Protein AF-A0A947HAW3-F1 (afdb_monomer_lite)

Foldseek 3Di:
DDDPDPDPPDPPDDPPDVVVVLLVVLCPQPLVVVVQPVLQADFCVSRQVVLQVVLCVLQVPPPAHEDEDCALFADAPSYGYHHRGDDLDPDNSLSSLLSVLLSLLRSQCVVVVQAAPADDDDDQVVQLVSLVVCSVVSVVVSCVVRPPSCVPVVVSLVSQVVSDPDPRSNSNSRGGGDHHDPDPPDDPDDPPPPPPDDPDDPNDPPSPPPPPPPDDDDDDDDD

Structure (mmCIF, N/CA/C/O backbone):
data_AF-A0A947HAW3-F1
#
_entry.id   AF-A0A947HAW3-F1
#
loop_
_atom_site.group_PDB
_atom_site.id
_atom_site.type_symbol
_atom_site.label_atom_id
_atom_site.label_alt_id
_atom_site.label_comp_id
_atom_site.label_asym_id
_atom_site.label_entity_id
_atom_site.label_seq_id
_atom_site.pdbx_PDB_ins_code
_atom_site.Cartn_x
_atom_site.Cartn_y
_atom_site.Cartn_z
_atom_site.occupancy
_atom_site.B_iso_or_equiv
_atom_site.auth_seq_id
_atom_site.auth_comp_id
_atom_site.auth_asym_id
_atom_site.auth_atom_id
_atom_site.pdbx_PDB_model_num
ATOM 1 N N . MET A 1 1 ? 30.106 -3.920 -16.579 1.00 32.28 1 MET A N 1
ATOM 2 C CA . MET A 1 1 ? 29.365 -2.734 -16.105 1.00 32.28 1 MET A CA 1
ATOM 3 C C . MET A 1 1 ? 28.212 -2.512 -17.064 1.00 32.28 1 MET A C 1
ATOM 5 O O . MET A 1 1 ? 28.381 -1.839 -18.068 1.00 32.28 1 MET A O 1
ATOM 9 N N . THR A 1 2 ? 27.091 -3.186 -16.834 1.00 31.69 2 THR A N 1
ATOM 10 C CA . THR A 1 2 ? 25.861 -2.966 -17.596 1.00 31.69 2 THR A CA 1
ATOM 11 C C . THR A 1 2 ? 25.092 -1.867 -16.881 1.00 31.69 2 THR A C 1
ATOM 13 O O . THR A 1 2 ? 24.591 -2.085 -15.779 1.00 31.69 2 THR A O 1
ATOM 16 N N . GLU A 1 3 ? 25.066 -0.669 -17.463 1.00 34.62 3 GLU A N 1
ATOM 17 C CA . GLU A 1 3 ? 24.097 0.359 -17.088 1.00 34.62 3 GLU A CA 1
ATOM 18 C C . GLU A 1 3 ? 22.705 -0.280 -17.093 1.00 34.62 3 GLU A C 1
ATOM 20 O O . GLU A 1 3 ? 22.326 -0.937 -18.064 1.00 34.62 3 GLU A O 1
ATOM 25 N N . GLY A 1 4 ? 21.985 -0.166 -15.975 1.00 38.97 4 GLY A N 1
ATOM 26 C CA . GLY A 1 4 ? 20.652 -0.734 -15.818 1.00 38.97 4 GLY A CA 1
ATOM 27 C C . GLY A 1 4 ? 19.736 -0.210 -16.916 1.00 38.97 4 GLY A C 1
ATOM 28 O O . GLY A 1 4 ? 19.323 0.948 -16.886 1.00 38.97 4 GLY A O 1
ATOM 29 N N . TYR A 1 5 ? 19.457 -1.065 -17.897 1.00 38.91 5 TYR A N 1
ATOM 30 C CA . TYR A 1 5 ? 18.560 -0.780 -19.001 1.00 38.91 5 TYR A CA 1
ATOM 31 C C . TYR A 1 5 ? 17.177 -0.454 -18.434 1.00 38.91 5 TYR A C 1
ATOM 33 O O . TYR A 1 5 ? 16.493 -1.317 -17.886 1.00 38.91 5 TYR A O 1
ATOM 41 N N . PHE A 1 6 ? 16.788 0.814 -18.536 1.00 43.16 6 PHE A N 1
ATOM 42 C CA . PHE A 1 6 ? 15.420 1.262 -18.338 1.00 43.16 6 PHE A CA 1
ATOM 43 C C . PHE A 1 6 ? 14.725 1.083 -19.693 1.00 43.16 6 PHE A C 1
ATOM 45 O O . PHE A 1 6 ? 14.995 1.887 -20.589 1.00 43.16 6 PHE A O 1
ATOM 52 N N . PRO A 1 7 ? 13.922 0.024 -19.926 1.00 37.84 7 PRO A N 1
ATOM 53 C CA . PRO A 1 7 ? 13.235 -0.112 -21.201 1.00 37.84 7 PRO A CA 1
ATOM 54 C C . PRO A 1 7 ? 12.358 1.129 -21.422 1.00 37.84 7 PRO A C 1
ATOM 56 O O . PRO A 1 7 ? 11.515 1.428 -20.570 1.00 37.84 7 PRO A O 1
ATOM 59 N N . PRO A 1 8 ? 12.529 1.865 -22.533 1.00 38.53 8 PRO A N 1
ATOM 60 C CA . PRO A 1 8 ? 11.584 2.902 -22.904 1.00 38.53 8 PRO A CA 1
ATOM 61 C C . PRO A 1 8 ? 10.289 2.195 -23.307 1.00 38.53 8 PRO A C 1
ATOM 63 O O . PRO A 1 8 ? 10.205 1.598 -24.376 1.00 38.53 8 PRO A O 1
ATOM 66 N N . PHE A 1 9 ? 9.295 2.194 -22.419 1.00 48.97 9 PHE A N 1
ATOM 67 C CA . PHE A 1 9 ? 8.020 1.518 -22.681 1.00 48.97 9 PHE A CA 1
ATOM 68 C C . PHE A 1 9 ? 7.026 2.381 -23.474 1.00 48.97 9 PHE A C 1
ATOM 70 O O . PHE A 1 9 ? 5.934 1.929 -23.800 1.00 48.97 9 PHE A O 1
ATOM 77 N N . TRP A 1 10 ? 7.395 3.609 -23.831 1.00 41.06 10 TRP A N 1
ATOM 78 C CA . TRP A 1 10 ? 6.506 4.538 -24.516 1.00 41.06 10 TRP A CA 1
ATOM 79 C C . TRP A 1 10 ? 7.167 5.007 -25.808 1.00 41.06 10 TRP A C 1
ATOM 81 O O . TRP A 1 10 ? 8.339 5.385 -25.814 1.00 41.06 10 TRP A O 1
ATOM 91 N N . GLY A 1 11 ? 6.414 4.937 -26.909 1.00 33.69 11 GLY A N 1
ATOM 92 C CA . GLY A 1 11 ? 6.795 5.530 -28.188 1.00 33.69 11 GLY A CA 1
ATOM 93 C C . GLY A 1 11 ? 7.066 7.042 -28.070 1.00 33.69 11 GLY A C 1
ATOM 94 O O . GLY A 1 11 ? 6.957 7.606 -26.983 1.00 33.69 11 GLY A O 1
ATOM 95 N N . PRO A 1 12 ? 7.410 7.720 -29.177 1.00 30.95 12 PRO A N 1
ATOM 96 C CA . PRO A 1 12 ? 7.937 9.097 -29.207 1.00 30.95 12 PRO A CA 1
ATOM 97 C C . PRO A 1 12 ? 7.007 10.220 -28.684 1.00 30.95 12 PRO A C 1
ATOM 99 O O . PRO A 1 12 ? 7.309 11.394 -28.874 1.00 30.95 12 PRO A O 1
ATOM 102 N N . GLU A 1 13 ? 5.922 9.889 -27.983 1.00 37.09 13 GLU A N 1
ATOM 103 C CA . GLU A 1 13 ? 4.919 10.806 -27.427 1.00 37.09 13 GLU A CA 1
ATOM 104 C C . GLU A 1 13 ? 4.668 10.559 -25.922 1.00 37.09 13 GLU A C 1
ATOM 106 O O . GLU A 1 13 ? 3.541 10.643 -25.440 1.00 37.09 13 GLU A O 1
ATOM 111 N N . ALA A 1 14 ? 5.702 10.207 -25.151 1.00 38.03 14 ALA A N 1
ATOM 112 C CA . ALA A 1 14 ? 5.571 10.033 -23.704 1.00 38.03 14 ALA A CA 1
ATOM 113 C C . ALA A 1 14 ? 5.393 11.395 -23.001 1.00 38.03 14 ALA A C 1
ATOM 115 O O . ALA A 1 14 ? 6.366 12.110 -22.748 1.00 38.03 14 ALA A O 1
ATOM 116 N N . ASP A 1 15 ? 4.150 11.759 -22.683 1.00 43.94 15 ASP A N 1
ATOM 117 C CA . ASP A 1 15 ? 3.855 12.814 -21.713 1.00 43.94 15 ASP A CA 1
ATOM 118 C C . ASP A 1 15 ? 4.362 12.363 -20.334 1.00 43.94 15 ASP A C 1
ATOM 120 O O . ASP A 1 15 ? 3.848 11.412 -19.741 1.00 43.94 15 ASP A O 1
ATOM 124 N N . PHE A 1 16 ? 5.426 13.009 -19.850 1.00 45.22 16 PHE A N 1
ATOM 125 C CA . PHE A 1 16 ? 6.054 12.717 -18.563 1.00 45.22 16 PHE A CA 1
ATOM 126 C C . PHE A 1 16 ? 5.136 13.150 -17.417 1.00 45.22 16 PHE A C 1
ATOM 128 O O . PHE A 1 16 ? 5.331 14.203 -16.793 1.00 45.22 16 PHE A O 1
ATOM 135 N N . SER A 1 17 ? 4.157 12.305 -17.108 1.00 60.50 17 SER A N 1
ATOM 136 C CA . SER A 1 17 ? 3.317 12.448 -15.929 1.00 60.50 17 SER A CA 1
ATOM 137 C C . SER A 1 17 ? 4.181 12.559 -14.666 1.00 60.50 17 SER A C 1
ATOM 139 O O . SER A 1 17 ? 5.269 11.984 -14.555 1.00 60.50 17 SER A O 1
ATOM 141 N N . ASN A 1 18 ? 3.700 13.291 -13.659 1.00 69.56 18 ASN A N 1
ATOM 142 C CA . ASN A 1 18 ? 4.407 13.453 -12.383 1.00 69.56 18 ASN A CA 1
ATOM 143 C C . ASN A 1 18 ? 4.736 12.106 -11.700 1.00 69.56 18 ASN A C 1
ATOM 145 O O . ASN A 1 18 ? 5.705 12.022 -10.943 1.00 69.56 18 ASN A O 1
ATOM 149 N N . TRP A 1 19 ? 3.988 11.042 -12.007 1.00 78.12 19 TRP A N 1
ATOM 150 C CA . TRP A 1 19 ? 4.185 9.696 -11.461 1.00 78.12 19 TRP A CA 1
ATOM 151 C C . TRP A 1 19 ? 5.477 9.023 -11.921 1.00 78.12 19 TRP A C 1
ATOM 153 O O . TRP A 1 19 ? 6.119 8.336 -11.122 1.00 78.12 19 TRP A O 1
ATOM 163 N N . ASP A 1 20 ? 5.928 9.286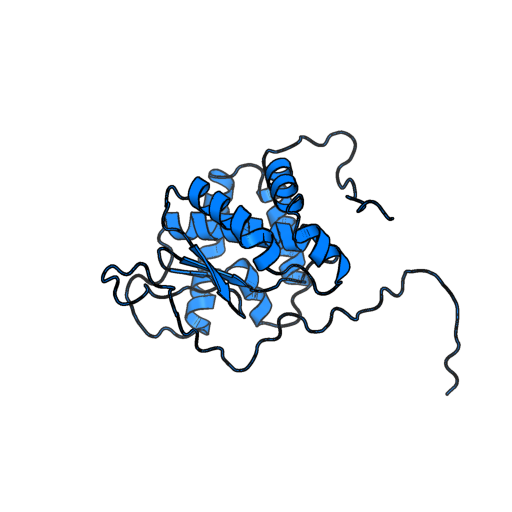 -13.148 1.00 71.62 20 ASP A N 1
ATOM 164 C CA . ASP A 1 20 ? 7.201 8.755 -13.641 1.00 71.62 20 ASP A CA 1
ATOM 165 C C . ASP A 1 20 ? 8.371 9.384 -12.891 1.00 71.62 20 ASP A C 1
ATOM 167 O O . ASP A 1 20 ? 9.314 8.698 -12.504 1.00 71.62 20 ASP A O 1
ATOM 171 N N . LYS A 1 21 ? 8.281 10.684 -12.583 1.00 78.75 21 LYS A N 1
ATOM 172 C CA . LYS A 1 21 ? 9.294 11.388 -11.781 1.00 78.75 21 LYS A CA 1
ATOM 173 C C . LYS A 1 21 ? 9.368 10.836 -10.360 1.00 78.75 21 LYS A C 1
ATOM 175 O O . LYS A 1 21 ? 10.469 10.666 -9.841 1.00 78.75 21 LYS A O 1
ATOM 180 N N . ILE A 1 22 ? 8.224 10.533 -9.744 1.00 77.94 22 ILE A N 1
ATOM 181 C CA . ILE A 1 22 ? 8.161 9.926 -8.405 1.00 77.94 22 ILE A CA 1
ATOM 182 C C . ILE A 1 22 ? 8.745 8.511 -8.433 1.00 77.94 22 ILE A C 1
ATOM 184 O O . ILE A 1 22 ? 9.580 8.174 -7.594 1.00 77.94 22 ILE A O 1
ATOM 188 N N . THR A 1 23 ? 8.376 7.707 -9.429 1.00 74.62 23 THR A N 1
ATOM 189 C CA . THR A 1 23 ? 8.901 6.346 -9.603 1.00 74.62 23 THR A CA 1
ATOM 190 C C . THR A 1 23 ? 10.414 6.371 -9.823 1.00 74.62 23 THR A C 1
ATOM 192 O O . THR A 1 23 ? 11.150 5.657 -9.147 1.00 74.62 23 THR A O 1
ATOM 195 N N . LEU A 1 24 ? 10.911 7.268 -10.679 1.00 77.00 24 LEU A N 1
ATOM 196 C CA . LEU A 1 24 ? 12.343 7.495 -10.888 1.00 77.00 24 LEU A CA 1
ATOM 197 C C . LEU A 1 24 ? 13.045 7.987 -9.616 1.00 77.00 24 LEU A C 1
ATOM 199 O O . LEU A 1 24 ? 14.179 7.593 -9.345 1.00 77.00 24 LEU A O 1
ATOM 203 N N . TRP A 1 25 ? 12.401 8.843 -8.821 1.00 80.06 25 TRP A N 1
ATOM 204 C CA . TRP A 1 25 ? 12.945 9.282 -7.539 1.00 80.06 25 TRP A CA 1
ATOM 205 C C . TRP A 1 25 ? 13.049 8.123 -6.547 1.00 80.06 25 TRP A C 1
ATOM 207 O O . TRP A 1 25 ? 14.072 8.009 -5.880 1.00 80.06 25 TRP A O 1
ATOM 217 N N . LEU A 1 26 ? 12.066 7.226 -6.471 1.00 75.94 26 LEU A N 1
ATOM 218 C CA . LEU A 1 26 ? 12.180 6.025 -5.641 1.00 75.94 26 LEU A CA 1
ATOM 219 C C . LEU A 1 26 ? 13.275 5.080 -6.168 1.00 75.94 26 LEU A C 1
ATOM 221 O O . LEU A 1 26 ? 14.103 4.613 -5.386 1.00 75.94 26 LEU A O 1
ATOM 225 N N . TRP A 1 27 ? 13.340 4.882 -7.488 1.00 76.50 27 TRP A N 1
ATOM 226 C CA . TRP A 1 27 ? 14.333 4.043 -8.167 1.00 76.50 27 TRP A CA 1
ATOM 227 C C . TRP A 1 27 ? 15.774 4.487 -7.910 1.00 76.50 27 TRP A C 1
ATOM 229 O O . TRP A 1 27 ? 16.651 3.666 -7.670 1.00 76.50 27 TRP A O 1
ATOM 239 N N . LYS A 1 28 ? 16.029 5.801 -7.885 1.00 80.06 28 LYS A N 1
ATOM 240 C CA . LYS A 1 28 ? 17.351 6.385 -7.596 1.00 80.06 28 LYS A CA 1
ATOM 241 C C . LYS A 1 28 ? 17.788 6.218 -6.130 1.00 80.06 28 LYS A C 1
ATOM 243 O O . LYS A 1 28 ? 18.637 6.978 -5.653 1.00 80.06 28 LYS A O 1
ATOM 248 N N . SER A 1 29 ? 17.149 5.344 -5.352 1.00 74.88 29 SER A N 1
ATOM 249 C CA . SER A 1 29 ? 17.616 4.992 -4.012 1.00 74.88 29 SER A CA 1
ATOM 250 C C . SER A 1 29 ? 18.926 4.209 -4.138 1.00 74.88 29 SER A C 1
ATOM 252 O O . SER A 1 29 ? 18.950 3.216 -4.862 1.00 74.88 29 SER A O 1
ATOM 254 N N . PRO A 1 30 ? 20.006 4.591 -3.431 1.00 70.50 30 PRO A N 1
ATOM 255 C CA . PRO A 1 30 ? 21.269 3.847 -3.469 1.00 70.50 30 PRO A CA 1
ATOM 256 C C . PRO A 1 30 ? 21.124 2.371 -3.076 1.00 70.50 30 PRO A C 1
ATOM 258 O O . PRO A 1 30 ? 21.930 1.537 -3.472 1.00 70.50 30 PRO A O 1
ATOM 261 N N . LEU A 1 31 ? 20.093 2.038 -2.296 1.00 71.62 31 LEU A N 1
ATOM 262 C CA . LEU A 1 31 ? 19.829 0.671 -1.854 1.00 71.62 31 LEU A CA 1
ATOM 263 C C . LEU A 1 31 ? 19.103 -0.160 -2.922 1.00 71.62 31 LEU A C 1
ATOM 265 O O . LEU A 1 31 ? 19.306 -1.366 -2.988 1.00 71.62 31 LEU A O 1
ATOM 269 N N . VAL A 1 32 ? 18.337 0.474 -3.818 1.00 69.62 32 VAL A N 1
ATOM 270 C CA . VAL A 1 32 ? 17.678 -0.220 -4.941 1.00 69.62 32 VAL A CA 1
ATOM 271 C C . VAL A 1 32 ? 18.717 -0.761 -5.921 1.00 69.62 32 VAL A C 1
ATOM 273 O O . VAL A 1 32 ? 18.565 -1.869 -6.422 1.00 69.62 32 VAL A O 1
ATOM 276 N N . SER A 1 33 ? 19.822 -0.040 -6.140 1.00 63.34 33 SER A N 1
ATOM 277 C CA . SER A 1 33 ? 20.938 -0.559 -6.944 1.00 63.34 33 SER A CA 1
ATOM 278 C C . SER A 1 33 ? 21.601 -1.804 -6.358 1.00 63.34 33 SER A C 1
ATOM 280 O O . SER A 1 33 ? 22.171 -2.581 -7.117 1.00 63.34 33 SER A O 1
ATOM 282 N N . VAL A 1 34 ? 21.523 -2.007 -5.039 1.00 63.41 34 VAL A N 1
ATOM 283 C CA . VAL A 1 34 ? 22.057 -3.209 -4.385 1.00 63.41 34 VAL A CA 1
ATOM 284 C C . VAL A 1 34 ? 21.107 -4.391 -4.587 1.00 63.41 34 VAL A C 1
ATOM 286 O O . VAL A 1 34 ? 21.559 -5.476 -4.929 1.00 63.41 34 VAL A O 1
ATOM 289 N N . GLU A 1 35 ? 19.797 -4.180 -4.456 1.00 64.12 35 GLU A N 1
ATOM 290 C CA . GLU A 1 35 ? 18.789 -5.231 -4.684 1.00 64.12 35 GLU A CA 1
ATOM 291 C C . GLU A 1 35 ? 18.657 -5.637 -6.155 1.00 64.12 35 GLU A C 1
ATOM 293 O O . GLU A 1 35 ? 18.399 -6.798 -6.459 1.00 64.12 35 GLU A O 1
ATOM 298 N N . LEU A 1 36 ? 18.923 -4.718 -7.090 1.00 57.91 36 LEU A N 1
ATOM 299 C CA . LEU A 1 36 ? 19.026 -5.046 -8.517 1.00 57.91 36 LEU A CA 1
ATOM 300 C C . LEU A 1 36 ? 20.048 -6.150 -8.812 1.00 57.91 36 LEU A C 1
ATOM 302 O O . LEU A 1 36 ? 19.931 -6.816 -9.836 1.00 57.91 36 LEU A O 1
ATOM 306 N N . ALA A 1 37 ? 21.044 -6.332 -7.944 1.00 55.78 37 ALA A N 1
ATOM 307 C CA . ALA A 1 37 ? 22.083 -7.333 -8.124 1.00 55.78 37 ALA A CA 1
ATOM 308 C C . ALA A 1 37 ? 21.711 -8.722 -7.576 1.00 55.78 37 ALA A C 1
ATOM 310 O O . ALA A 1 37 ? 22.442 -9.668 -7.853 1.00 55.78 37 ALA A O 1
ATOM 311 N N . SER A 1 38 ? 20.632 -8.863 -6.792 1.00 59.50 38 SER A N 1
ATOM 312 C CA . SER A 1 38 ? 20.366 -10.100 -6.042 1.00 59.50 38 SER A CA 1
ATOM 313 C C . SER A 1 38 ? 19.350 -11.053 -6.673 1.00 59.50 38 SER A C 1
ATOM 315 O O . SER A 1 38 ? 19.175 -12.129 -6.126 1.00 59.50 38 SER A O 1
ATOM 317 N N . GLU A 1 39 ? 18.659 -10.698 -7.764 1.00 62.56 39 GLU A N 1
ATOM 318 C CA . GLU A 1 39 ? 17.575 -11.493 -8.405 1.00 62.56 39 GLU A CA 1
ATOM 319 C C . GLU A 1 39 ? 16.398 -11.911 -7.483 1.00 62.56 39 GLU A C 1
ATOM 321 O O . GLU A 1 39 ? 15.377 -12.384 -7.964 1.00 62.56 39 GLU A O 1
ATOM 326 N N . GLU A 1 40 ? 16.475 -11.662 -6.174 1.00 66.62 40 GLU A N 1
ATOM 327 C CA . GLU A 1 40 ? 15.498 -12.036 -5.141 1.00 66.62 40 GLU A CA 1
ATOM 328 C C . GLU A 1 40 ? 14.204 -11.185 -5.148 1.00 66.62 40 GLU A C 1
ATOM 330 O O . GLU A 1 40 ? 13.274 -11.468 -4.401 1.00 66.62 40 GLU A O 1
ATOM 335 N N . GLY A 1 41 ? 14.104 -10.130 -5.960 1.00 79.06 41 GLY A N 1
ATOM 336 C CA . GLY A 1 41 ? 12.995 -9.162 -5.923 1.00 79.06 41 GLY A CA 1
ATOM 337 C C . GLY A 1 41 ? 13.324 -7.889 -5.136 1.00 79.06 41 GLY A C 1
ATOM 338 O O . GLY A 1 41 ? 14.485 -7.620 -4.846 1.00 79.06 41 GLY A O 1
ATOM 339 N N . LEU A 1 42 ? 12.310 -7.069 -4.829 1.00 86.81 42 LEU A N 1
ATOM 340 C CA . LEU A 1 42 ? 12.479 -5.776 -4.148 1.00 86.81 42 LEU A CA 1
ATOM 341 C C . LEU A 1 42 ? 12.078 -5.879 -2.670 1.00 86.81 42 LEU A C 1
ATOM 343 O O . LEU A 1 42 ? 10.896 -6.096 -2.363 1.00 86.81 42 LEU A O 1
ATOM 347 N N . LYS A 1 43 ? 13.026 -5.671 -1.754 1.00 90.44 43 LYS A N 1
ATOM 348 C CA . LYS A 1 43 ? 12.744 -5.597 -0.316 1.00 90.44 43 LYS A CA 1
ATOM 349 C C . LYS A 1 43 ? 12.323 -4.176 0.032 1.00 90.44 43 LYS A C 1
ATOM 351 O O . LYS A 1 43 ? 12.873 -3.177 -0.436 1.00 90.44 43 LYS A O 1
ATOM 356 N N . LEU A 1 44 ? 11.327 -4.070 0.902 1.00 91.88 44 LEU A N 1
ATOM 357 C CA . LEU A 1 44 ? 10.804 -2.789 1.356 1.00 91.88 44 LEU A CA 1
ATOM 358 C C . LEU A 1 44 ? 11.913 -1.926 1.966 1.00 91.88 44 LEU A C 1
ATOM 360 O O . LEU A 1 44 ? 11.939 -0.718 1.732 1.00 91.88 44 LEU A O 1
ATOM 364 N N . ALA A 1 45 ? 12.858 -2.540 2.683 1.00 90.88 45 ALA A N 1
ATOM 365 C CA . ALA A 1 45 ? 13.973 -1.862 3.339 1.00 90.88 45 ALA A CA 1
ATOM 366 C C . ALA A 1 45 ? 14.794 -0.955 2.394 1.00 90.88 45 ALA A C 1
ATOM 368 O O . ALA A 1 45 ? 15.224 0.119 2.822 1.00 90.88 45 ALA A O 1
ATOM 369 N N . ALA A 1 46 ? 14.959 -1.302 1.108 1.00 90.00 46 ALA A N 1
ATOM 370 C CA . ALA A 1 46 ? 15.697 -0.460 0.158 1.00 90.00 46 ALA A CA 1
ATOM 371 C C . ALA A 1 46 ? 14.996 0.857 -0.206 1.00 90.00 46 ALA A C 1
ATOM 373 O O . ALA A 1 46 ? 15.650 1.822 -0.628 1.00 90.00 46 ALA A O 1
ATOM 374 N N . ILE A 1 47 ? 13.672 0.922 -0.052 1.00 91.44 47 ILE A N 1
ATOM 375 C CA . ILE A 1 47 ? 12.865 2.097 -0.408 1.00 91.44 47 ILE A CA 1
ATOM 376 C C . ILE A 1 47 ? 12.109 2.704 0.777 1.00 91.44 47 ILE A C 1
ATOM 378 O O . ILE A 1 47 ? 11.601 3.819 0.653 1.00 91.44 47 ILE A O 1
ATOM 382 N N . GLN A 1 48 ? 12.068 2.033 1.931 1.00 91.50 48 GLN A N 1
ATOM 383 C CA . GLN A 1 48 ? 11.208 2.358 3.073 1.00 91.50 48 GLN A CA 1
ATOM 384 C C . GLN A 1 48 ? 11.347 3.808 3.534 1.00 91.50 48 GLN A C 1
ATOM 386 O O . GLN A 1 48 ? 10.340 4.476 3.761 1.00 91.50 48 GLN A O 1
ATOM 391 N N . THR A 1 49 ? 12.572 4.334 3.623 1.00 92.19 49 THR A N 1
ATOM 392 C CA . THR A 1 49 ? 12.816 5.725 4.037 1.00 92.19 49 THR A CA 1
ATOM 393 C C . THR A 1 49 ? 12.178 6.724 3.074 1.00 92.19 49 THR A C 1
ATOM 395 O O . THR A 1 49 ? 11.457 7.627 3.499 1.00 92.19 49 THR A O 1
ATOM 398 N N . ARG A 1 50 ? 12.399 6.555 1.763 1.00 93.31 50 ARG A N 1
ATOM 399 C CA . ARG A 1 50 ? 11.832 7.442 0.734 1.00 93.31 50 ARG A CA 1
ATOM 400 C C . ARG A 1 50 ? 10.318 7.291 0.655 1.00 93.31 50 ARG A C 1
ATOM 402 O O . ARG A 1 50 ? 9.601 8.285 0.597 1.00 93.31 50 ARG A O 1
ATOM 409 N N . LEU A 1 51 ? 9.840 6.055 0.737 1.00 93.81 51 LEU A N 1
ATOM 410 C CA . LEU A 1 51 ? 8.423 5.733 0.708 1.00 93.81 51 LEU A CA 1
ATOM 411 C C . LEU A 1 51 ? 7.683 6.313 1.925 1.00 93.81 51 LEU A C 1
ATOM 413 O O . LEU A 1 51 ? 6.593 6.854 1.776 1.00 93.81 51 LEU A O 1
ATOM 417 N N . THR A 1 52 ? 8.301 6.296 3.109 1.00 94.56 52 THR A N 1
ATOM 418 C CA . THR A 1 52 ? 7.745 6.896 4.334 1.00 94.56 52 THR A CA 1
ATOM 419 C C . THR A 1 52 ? 7.637 8.414 4.209 1.00 94.56 52 THR A C 1
ATOM 421 O O . THR A 1 52 ? 6.600 8.979 4.548 1.00 94.56 52 THR A O 1
ATOM 424 N N . LEU A 1 53 ? 8.673 9.090 3.694 1.00 92.62 53 LEU A N 1
ATOM 425 C CA . LEU A 1 53 ? 8.615 10.535 3.435 1.00 92.62 53 LEU A CA 1
ATOM 426 C C . LEU A 1 53 ? 7.483 10.879 2.463 1.00 92.62 53 LEU A C 1
ATOM 428 O O . LEU A 1 53 ? 6.729 11.820 2.705 1.00 92.62 53 LEU A O 1
ATOM 432 N N . PHE A 1 54 ? 7.336 10.082 1.406 1.00 92.56 54 PHE A N 1
ATOM 433 C CA . PHE A 1 54 ? 6.264 10.251 0.435 1.00 92.56 54 PHE A CA 1
ATOM 434 C C . PHE A 1 54 ? 4.879 10.054 1.069 1.00 92.56 54 PHE A C 1
ATOM 436 O O . PHE A 1 54 ? 4.013 10.907 0.906 1.00 92.56 54 PHE A O 1
ATOM 443 N N . CYS A 1 55 ? 4.688 9.010 1.882 1.00 92.56 55 CYS A N 1
ATOM 444 C CA . CYS A 1 55 ? 3.440 8.799 2.621 1.00 92.56 55 CYS A CA 1
ATOM 445 C C . CYS A 1 55 ? 3.092 9.994 3.511 1.00 92.56 55 CYS A C 1
ATOM 447 O O . CYS A 1 55 ? 1.949 10.439 3.515 1.00 92.56 55 CYS A O 1
ATOM 449 N N . ARG A 1 56 ? 4.063 10.531 4.259 1.00 94.06 56 ARG A N 1
ATOM 450 C CA . ARG A 1 56 ? 3.851 11.687 5.148 1.00 94.06 56 ARG A CA 1
ATOM 451 C C . ARG A 1 56 ? 3.414 12.927 4.380 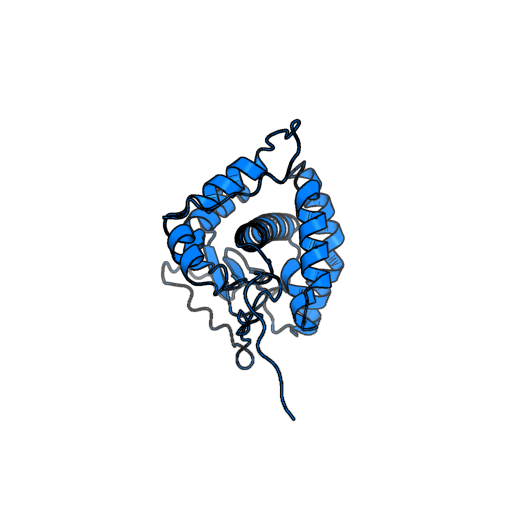1.00 94.06 56 ARG A C 1
ATOM 453 O O . ARG A 1 56 ? 2.515 13.618 4.842 1.00 94.06 56 ARG A O 1
ATOM 460 N N . LEU A 1 57 ? 4.009 13.167 3.211 1.00 91.75 57 LEU A N 1
ATOM 461 C CA . LEU A 1 57 ? 3.620 14.258 2.319 1.00 91.75 57 LEU A CA 1
ATOM 462 C C . LEU A 1 57 ? 2.190 14.086 1.793 1.00 91.75 57 LEU A C 1
ATOM 464 O O . LEU A 1 57 ? 1.441 15.049 1.745 1.00 91.75 57 LEU A O 1
ATOM 468 N N . LEU A 1 58 ? 1.803 12.868 1.408 1.00 90.81 58 LEU A N 1
ATOM 469 C CA . LEU A 1 58 ? 0.460 12.598 0.885 1.00 90.81 58 LEU A CA 1
ATOM 470 C C . LEU A 1 58 ? -0.642 12.648 1.948 1.00 90.81 58 LEU A C 1
ATOM 472 O O . LEU A 1 58 ? -1.814 12.802 1.616 1.00 90.81 58 LEU A O 1
ATOM 476 N N . THR A 1 59 ? -0.287 12.412 3.208 1.00 88.19 59 THR A N 1
ATOM 477 C CA . THR A 1 59 ? -1.249 12.183 4.292 1.00 88.19 59 THR A CA 1
ATOM 478 C C . THR A 1 59 ? -1.306 13.309 5.316 1.00 88.19 59 THR A C 1
ATOM 480 O O . THR A 1 59 ? -2.111 13.211 6.245 1.00 88.19 59 THR A O 1
ATOM 483 N N . ASP A 1 60 ? -0.425 14.305 5.201 1.00 88.56 60 ASP A N 1
ATOM 484 C CA . ASP A 1 60 ? -0.198 15.362 6.193 1.00 88.56 60 ASP A CA 1
ATOM 485 C C . ASP A 1 60 ? -0.024 14.828 7.628 1.00 88.56 60 ASP A C 1
ATOM 487 O O . ASP A 1 60 ? -0.361 15.490 8.610 1.00 88.56 60 ASP A O 1
ATOM 491 N N . LEU A 1 61 ? 0.509 13.606 7.768 1.00 89.38 61 LEU A N 1
ATOM 492 C CA . LEU A 1 61 ? 0.673 12.924 9.049 1.00 89.38 61 LEU A CA 1
ATOM 493 C C . LEU A 1 61 ? 2.160 12.689 9.358 1.00 89.38 61 LEU A C 1
ATOM 495 O O . LEU A 1 61 ? 2.721 11.671 8.946 1.00 89.38 61 LEU A O 1
ATOM 499 N N . PRO A 1 62 ? 2.820 13.569 10.134 1.00 91.44 62 PRO A N 1
ATOM 500 C CA . PRO A 1 62 ? 4.251 13.454 10.429 1.00 91.44 62 PRO A CA 1
ATOM 501 C C . PRO A 1 62 ? 4.634 12.187 11.204 1.00 91.44 62 PRO A C 1
ATOM 503 O O . PRO A 1 62 ? 5.762 11.708 11.087 1.00 91.44 62 PRO A O 1
ATOM 506 N N . SER A 1 63 ? 3.706 11.641 11.994 1.00 93.38 63 SER A N 1
ATOM 507 C CA . SER A 1 63 ? 3.896 10.421 12.783 1.00 93.38 63 SER A CA 1
ATOM 508 C C . SER A 1 63 ? 3.769 9.136 11.967 1.00 93.38 63 SER A C 1
ATOM 510 O O . SER A 1 63 ? 4.042 8.072 12.523 1.00 93.38 63 SER A O 1
ATOM 512 N N . LEU A 1 64 ? 3.391 9.209 10.680 1.00 94.62 64 LEU A N 1
ATOM 513 C CA . LEU A 1 64 ? 3.180 8.020 9.862 1.00 94.62 64 LEU A CA 1
ATOM 514 C C . LEU A 1 64 ? 4.458 7.183 9.773 1.00 94.62 64 LEU A C 1
ATOM 516 O O . LEU A 1 64 ? 5.549 7.715 9.515 1.00 94.62 64 LEU A O 1
ATOM 520 N N . GLN A 1 65 ? 4.312 5.876 9.979 1.00 95.50 65 GLN A N 1
ATOM 521 C CA . GLN A 1 65 ? 5.383 4.893 9.826 1.00 95.50 65 GLN A CA 1
ATOM 522 C C . GLN A 1 65 ? 4.968 3.796 8.854 1.00 95.50 65 GLN A C 1
ATOM 524 O O . GLN A 1 65 ? 3.811 3.383 8.834 1.00 95.50 65 GLN A O 1
ATOM 529 N N . ILE A 1 66 ? 5.931 3.308 8.078 1.00 96.50 66 ILE A N 1
ATOM 530 C CA . ILE A 1 66 ? 5.778 2.077 7.309 1.00 96.50 66 ILE A CA 1
ATOM 531 C C . ILE A 1 66 ? 6.468 0.957 8.084 1.00 96.50 66 ILE A C 1
ATOM 533 O O . ILE A 1 66 ? 7.644 1.099 8.420 1.00 96.50 66 ILE A O 1
ATOM 537 N N . ILE A 1 67 ? 5.765 -0.143 8.340 1.00 96.00 67 ILE A N 1
ATOM 538 C CA . ILE A 1 67 ? 6.302 -1.352 8.976 1.00 96.00 67 ILE A CA 1
ATOM 539 C C . ILE A 1 67 ? 6.219 -2.516 7.982 1.00 96.00 67 ILE A C 1
ATOM 541 O O . ILE A 1 67 ? 5.185 -2.726 7.350 1.00 96.00 67 ILE A O 1
ATOM 545 N N . ALA A 1 68 ? 7.319 -3.257 7.843 1.00 94.69 68 ALA A N 1
ATOM 546 C CA . ALA A 1 68 ? 7.376 -4.472 7.038 1.00 94.69 68 ALA A CA 1
ATOM 547 C C . ALA A 1 68 ? 6.587 -5.605 7.712 1.00 94.69 68 ALA A C 1
ATOM 549 O O . ALA A 1 68 ? 6.667 -5.780 8.930 1.00 94.69 68 ALA A O 1
ATOM 550 N N . VAL A 1 69 ? 5.845 -6.380 6.926 1.00 93.31 69 VAL A N 1
ATOM 551 C CA . VAL A 1 69 ? 5.129 -7.582 7.376 1.00 93.31 69 VAL A CA 1
ATOM 552 C C . VAL A 1 69 ? 5.308 -8.720 6.378 1.00 93.31 69 VAL A C 1
ATOM 554 O O . VAL A 1 69 ? 5.588 -8.480 5.210 1.00 93.31 69 VAL A O 1
ATOM 557 N N . ALA A 1 70 ? 5.117 -9.959 6.828 1.00 87.06 70 ALA A N 1
ATOM 558 C CA . ALA A 1 70 ? 5.269 -11.136 5.971 1.00 87.06 70 ALA A CA 1
ATOM 559 C C . ALA A 1 70 ? 4.183 -11.257 4.880 1.00 87.06 70 ALA A C 1
ATOM 561 O O . ALA A 1 70 ? 4.439 -11.861 3.846 1.00 87.06 70 ALA A O 1
ATOM 562 N N . ASP A 1 71 ? 2.999 -10.668 5.093 1.00 89.38 71 ASP A N 1
ATOM 563 C CA . ASP A 1 71 ? 1.831 -10.839 4.213 1.00 89.38 71 ASP A CA 1
ATOM 564 C C . ASP A 1 71 ? 1.388 -9.517 3.542 1.00 89.38 71 ASP A C 1
ATOM 566 O O . ASP A 1 71 ? 2.135 -8.544 3.481 1.00 89.38 71 ASP A O 1
ATOM 570 N N . GLU A 1 72 ? 0.130 -9.441 3.083 1.00 92.75 72 GLU A N 1
ATOM 571 C CA . GLU A 1 72 ? -0.444 -8.326 2.313 1.00 92.75 72 GLU A CA 1
ATOM 572 C C . GLU A 1 72 ? -0.470 -6.954 3.018 1.00 92.75 72 GLU A C 1
ATOM 574 O O . GLU A 1 72 ? -0.543 -5.902 2.368 1.00 92.75 72 GLU A O 1
ATOM 579 N N . GLY A 1 73 ? -0.423 -6.951 4.351 1.00 95.69 73 GLY A N 1
ATOM 580 C CA . GLY A 1 73 ? -0.474 -5.735 5.157 1.00 95.69 73 GLY A CA 1
ATOM 581 C C . GLY A 1 73 ? -1.817 -4.997 5.093 1.00 95.69 73 GLY A C 1
ATOM 582 O O . GLY A 1 73 ? -2.871 -5.579 4.851 1.00 95.69 73 GLY A O 1
ATOM 583 N N . GLY A 1 74 ? -1.795 -3.699 5.378 1.00 97.44 74 GLY A N 1
ATOM 584 C CA . GLY A 1 74 ? -2.985 -2.879 5.611 1.00 97.44 74 GLY A CA 1
ATOM 585 C C . GLY A 1 74 ? -2.615 -1.587 6.329 1.00 97.44 74 GLY A C 1
ATOM 586 O O . GLY A 1 74 ? -1.449 -1.198 6.346 1.00 97.44 74 GLY A O 1
ATOM 587 N N . TRP A 1 75 ? -3.573 -0.924 6.966 1.00 97.44 75 TRP A N 1
ATOM 588 C CA . TRP A 1 75 ? -3.283 0.261 7.773 1.00 97.44 75 TRP A CA 1
ATOM 589 C C . TRP A 1 75 ? -3.917 0.160 9.155 1.00 97.44 75 TRP A C 1
ATOM 591 O O . TRP A 1 75 ? -4.996 -0.393 9.310 1.00 97.44 75 TRP A O 1
ATOM 601 N N . SER A 1 76 ? -3.252 0.717 10.160 1.00 95.81 76 SER A N 1
ATOM 602 C CA . SER A 1 76 ? -3.859 1.076 11.437 1.00 95.81 76 SER A CA 1
ATOM 603 C C . SER A 1 76 ? -3.096 2.267 11.986 1.00 95.81 76 SER A C 1
ATOM 605 O O . SER A 1 76 ? -1.912 2.157 12.289 1.00 95.81 76 SER A O 1
ATOM 607 N N . GLU A 1 77 ? -3.779 3.398 12.114 1.00 89.81 77 GLU A N 1
ATOM 608 C CA . GLU A 1 77 ? -3.201 4.694 12.471 1.00 89.81 77 GLU A CA 1
ATOM 609 C C . GLU A 1 77 ? -2.213 4.612 13.663 1.00 89.81 77 GLU A C 1
ATOM 611 O O . GLU A 1 77 ? -2.568 4.050 14.707 1.00 89.81 77 GLU A O 1
ATOM 616 N N . PRO A 1 78 ? -0.980 5.160 13.552 1.00 93.81 78 PRO A N 1
ATOM 617 C CA . PRO A 1 78 ? -0.381 5.893 12.422 1.00 93.81 78 PRO A CA 1
ATOM 618 C C . PRO A 1 78 ? 0.465 5.012 11.475 1.00 93.81 78 PRO A C 1
ATOM 620 O O . PRO A 1 78 ? 1.428 5.479 10.871 1.00 93.81 78 PRO A O 1
ATOM 623 N N . VAL A 1 79 ? 0.185 3.715 11.382 1.00 96.75 79 VAL A N 1
ATOM 624 C CA . VAL A 1 79 ? 1.053 2.739 10.712 1.00 96.75 79 VAL A CA 1
ATOM 625 C C . VAL A 1 79 ? 0.442 2.233 9.410 1.00 96.75 79 VAL A C 1
ATOM 627 O O . VAL A 1 79 ? -0.707 1.793 9.374 1.00 96.75 79 VAL A O 1
ATOM 630 N N . PHE A 1 80 ? 1.249 2.227 8.352 1.00 97.88 80 PHE A N 1
ATOM 631 C CA . PHE A 1 80 ? 1.020 1.425 7.153 1.00 97.88 80 PHE A CA 1
ATOM 632 C C . PHE A 1 80 ? 1.877 0.165 7.225 1.00 97.88 80 PHE A C 1
ATOM 634 O O . PHE A 1 80 ? 3.086 0.228 7.435 1.00 97.88 80 PHE A O 1
ATOM 641 N N . PHE A 1 81 ? 1.245 -0.985 7.046 1.00 97.69 81 PHE A N 1
ATOM 642 C CA . PHE A 1 81 ? 1.907 -2.275 6.966 1.00 97.69 81 PHE A CA 1
ATOM 643 C C . PHE A 1 81 ? 2.010 -2.658 5.500 1.00 97.69 81 PHE A C 1
ATOM 645 O O . PHE A 1 81 ? 0.990 -2.724 4.810 1.00 97.69 81 PHE A O 1
ATOM 652 N N . LEU A 1 82 ? 3.228 -2.897 5.031 1.00 96.56 82 LEU A N 1
ATOM 653 C CA . LEU A 1 82 ? 3.503 -3.308 3.659 1.00 96.56 82 LEU A CA 1
ATOM 654 C C . LEU A 1 82 ? 4.290 -4.623 3.665 1.00 96.56 82 LEU A C 1
ATOM 656 O O . LEU A 1 82 ? 5.054 -4.846 4.608 1.00 96.56 82 LEU A O 1
ATOM 660 N N . PRO A 1 83 ? 4.137 -5.466 2.630 1.00 94.19 83 PRO A N 1
ATOM 661 C CA . PRO A 1 83 ? 4.938 -6.675 2.484 1.00 94.19 83 PRO A CA 1
ATOM 662 C C . PRO A 1 83 ? 6.436 -6.371 2.604 1.00 94.19 83 PRO A C 1
ATOM 664 O O . PRO A 1 83 ? 6.911 -5.359 2.091 1.00 94.19 83 PRO A O 1
ATOM 667 N N . GLU A 1 84 ? 7.180 -7.227 3.299 1.00 92.06 84 GLU A N 1
ATOM 668 C CA . GLU A 1 84 ? 8.625 -7.078 3.497 1.00 92.06 84 GLU A CA 1
ATOM 669 C C . GLU A 1 84 ? 9.393 -7.163 2.176 1.00 92.06 84 GLU A C 1
ATOM 671 O O . GLU A 1 84 ? 10.400 -6.476 1.990 1.00 92.06 84 GLU A O 1
ATOM 676 N N . GLN A 1 85 ? 8.900 -7.983 1.251 1.00 89.25 85 GLN A N 1
ATOM 677 C CA . GLN A 1 85 ? 9.520 -8.236 -0.035 1.00 89.25 85 GLN A CA 1
ATOM 678 C C . GLN A 1 85 ? 8.464 -8.545 -1.083 1.00 89.25 85 GLN A C 1
ATOM 680 O O . GLN A 1 85 ? 7.441 -9.167 -0.801 1.00 89.25 85 GLN A O 1
ATOM 685 N N . ILE A 1 86 ? 8.727 -8.096 -2.307 1.00 87.38 86 ILE A N 1
ATOM 686 C CA . ILE A 1 86 ? 7.846 -8.295 -3.446 1.00 87.38 86 ILE A CA 1
ATOM 687 C C . ILE A 1 86 ? 8.669 -8.690 -4.665 1.00 87.38 86 ILE A C 1
ATOM 689 O O . ILE A 1 86 ? 9.607 -7.989 -5.050 1.00 87.38 86 ILE A O 1
ATOM 693 N N . CYS A 1 87 ? 8.275 -9.796 -5.292 1.00 83.94 87 CYS A N 1
ATOM 694 C CA . CYS A 1 87 ? 8.908 -10.317 -6.499 1.00 83.94 87 CYS A CA 1
ATOM 695 C C . CYS A 1 87 ? 7.878 -10.793 -7.544 1.00 83.94 87 CYS A C 1
ATOM 697 O O . CYS A 1 87 ? 8.081 -11.801 -8.209 1.00 83.94 87 CYS A O 1
ATOM 699 N N . PHE A 1 88 ? 6.744 -10.097 -7.675 1.00 75.56 88 PHE A N 1
ATOM 700 C CA . PHE A 1 88 ? 5.712 -10.485 -8.654 1.00 75.56 88 PHE A CA 1
ATOM 701 C C . PHE A 1 88 ? 6.088 -10.082 -10.086 1.00 75.56 88 PHE A C 1
ATOM 703 O O . PHE A 1 88 ? 5.610 -10.657 -11.058 1.00 75.56 88 PHE A O 1
ATOM 710 N N . GLY A 1 89 ? 6.875 -9.016 -10.227 1.00 69.00 89 GLY A N 1
ATOM 711 C CA . GLY A 1 89 ? 7.211 -8.448 -11.515 1.00 69.00 89 GLY A CA 1
ATOM 712 C C . GLY A 1 89 ? 8.356 -9.191 -12.179 1.00 69.00 89 GLY A C 1
ATOM 713 O O . GLY A 1 89 ? 9.387 -9.428 -11.553 1.00 69.00 89 GLY A O 1
ATOM 714 N N . LYS A 1 90 ? 8.240 -9.411 -13.492 1.00 71.88 90 LYS A N 1
ATOM 715 C CA . LYS A 1 90 ? 9.374 -9.778 -14.355 1.00 71.88 90 LYS A CA 1
ATOM 716 C C . LYS A 1 90 ? 10.532 -8.782 -14.233 1.00 71.88 90 LYS A C 1
ATOM 718 O O . LYS A 1 90 ? 11.687 -9.129 -14.463 1.00 71.88 90 LYS A O 1
ATOM 723 N N . TYR A 1 91 ? 10.220 -7.531 -13.905 1.00 77.12 91 TYR A N 1
ATOM 724 C CA . TYR A 1 91 ? 11.193 -6.463 -13.758 1.00 77.12 91 TYR A CA 1
ATOM 725 C C . TYR A 1 91 ? 11.055 -5.764 -12.407 1.00 77.12 91 TYR A C 1
ATOM 727 O O . TYR A 1 91 ? 9.947 -5.515 -11.932 1.00 77.12 91 TYR A O 1
ATOM 735 N N . LEU A 1 92 ? 12.182 -5.317 -11.842 1.00 79.19 92 LEU A N 1
ATOM 736 C CA . LEU A 1 92 ? 12.195 -4.624 -10.550 1.00 79.19 92 LEU A CA 1
ATOM 737 C C . LEU A 1 92 ? 11.306 -3.368 -10.521 1.00 79.19 92 LEU A C 1
ATOM 739 O O . LEU A 1 92 ? 10.722 -3.044 -9.490 1.00 79.19 92 LEU A O 1
ATOM 743 N N . TRP A 1 93 ? 11.158 -2.666 -11.649 1.00 78.88 93 TRP A N 1
ATOM 744 C CA . TRP A 1 93 ? 10.298 -1.481 -11.724 1.00 78.88 93 TRP A CA 1
ATOM 745 C C . TRP A 1 93 ? 8.825 -1.802 -11.437 1.00 78.88 93 TRP A C 1
ATOM 747 O O . TRP A 1 93 ? 8.129 -0.968 -10.865 1.00 78.88 93 TRP A O 1
ATOM 757 N N . GLN A 1 94 ? 8.354 -3.008 -11.764 1.00 82.44 94 GLN A N 1
ATOM 758 C CA . GLN A 1 94 ? 6.992 -3.443 -11.449 1.00 82.44 94 GLN A CA 1
ATOM 759 C C . GLN A 1 94 ? 6.848 -3.639 -9.935 1.00 82.44 94 GLN A C 1
ATOM 761 O O . GLN A 1 94 ? 5.897 -3.141 -9.336 1.00 82.44 94 GLN A O 1
ATOM 766 N N . ASN A 1 95 ? 7.847 -4.251 -9.289 1.00 87.81 95 ASN A N 1
ATOM 767 C CA . ASN A 1 95 ? 7.904 -4.374 -7.827 1.00 87.81 95 ASN A CA 1
ATOM 768 C C . ASN A 1 95 ? 7.879 -2.995 -7.147 1.00 87.81 95 ASN A C 1
ATO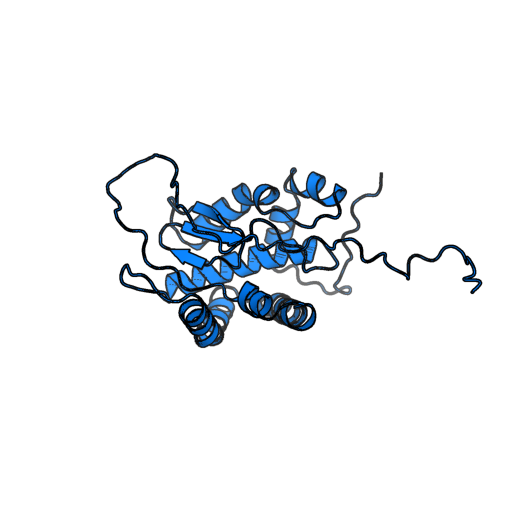M 770 O O . ASN A 1 95 ? 7.179 -2.792 -6.155 1.00 87.81 95 ASN A O 1
ATOM 774 N N . LEU A 1 96 ? 8.566 -2.010 -7.730 1.00 88.69 96 LEU A N 1
ATOM 775 C CA . LEU A 1 96 ? 8.530 -0.630 -7.255 1.00 88.69 96 LEU A CA 1
ATOM 776 C C . LEU A 1 96 ? 7.147 0.015 -7.422 1.00 88.69 96 LEU A C 1
ATOM 778 O O . LEU A 1 96 ? 6.646 0.661 -6.498 1.00 88.69 96 LEU A O 1
ATOM 782 N N . GLN A 1 97 ? 6.518 -0.175 -8.584 1.00 90.25 97 GLN A N 1
ATOM 783 C CA . GLN A 1 97 ? 5.167 0.312 -8.848 1.00 90.25 97 GLN A CA 1
ATOM 784 C C . GLN A 1 97 ? 4.135 -0.296 -7.907 1.00 90.25 97 GLN A C 1
ATOM 786 O O . GLN A 1 97 ? 3.208 0.407 -7.518 1.00 90.25 97 GLN A O 1
ATOM 791 N N . PHE A 1 98 ? 4.297 -1.553 -7.491 1.00 93.56 98 PHE A N 1
ATOM 792 C CA . PHE A 1 98 ? 3.434 -2.145 -6.474 1.00 93.56 98 PHE A CA 1
ATOM 793 C C . PHE A 1 98 ? 3.502 -1.384 -5.154 1.00 93.56 98 PHE A C 1
ATOM 795 O O . PHE A 1 98 ? 2.457 -1.008 -4.630 1.00 93.56 98 PHE A O 1
ATOM 802 N N . TYR A 1 99 ? 4.695 -1.092 -4.628 1.00 95.12 99 TYR A N 1
ATOM 803 C CA . TYR A 1 99 ? 4.794 -0.331 -3.380 1.00 95.12 99 TYR A CA 1
ATOM 804 C C . TYR A 1 99 ? 4.246 1.090 -3.522 1.00 95.12 99 TYR A C 1
ATOM 806 O O . TYR A 1 99 ? 3.572 1.576 -2.612 1.00 95.12 99 TYR A O 1
ATOM 814 N N . LEU A 1 100 ? 4.481 1.743 -4.667 1.00 94.94 100 LEU A N 1
ATOM 815 C CA . LEU A 1 100 ? 3.887 3.048 -4.956 1.00 94.94 100 LEU A CA 1
ATOM 816 C C . LEU A 1 100 ? 2.354 2.963 -4.969 1.00 94.94 100 LEU A C 1
ATOM 818 O O . LEU A 1 100 ? 1.695 3.731 -4.272 1.00 94.94 100 LEU A O 1
ATOM 822 N N . PHE A 1 101 ? 1.792 2.000 -5.701 1.00 96.25 101 PHE A N 1
ATOM 823 C CA . PHE A 1 101 ? 0.358 1.724 -5.728 1.00 96.25 101 PHE A CA 1
ATOM 824 C C . PHE A 1 101 ? -0.195 1.489 -4.320 1.00 96.25 101 PHE A C 1
ATOM 826 O O . PHE A 1 101 ? -1.172 2.130 -3.943 1.00 96.25 101 PHE A O 1
ATOM 833 N N . ARG A 1 102 ? 0.439 0.624 -3.519 1.00 97.56 102 ARG A N 1
ATOM 834 C CA . ARG A 1 102 ? -0.028 0.304 -2.164 1.00 97.56 102 ARG A CA 1
ATOM 835 C C . ARG A 1 102 ? -0.056 1.529 -1.263 1.00 97.56 102 ARG A C 1
ATOM 837 O O . ARG A 1 102 ? -1.013 1.691 -0.515 1.00 97.56 102 ARG A O 1
ATOM 844 N N . VAL A 1 103 ? 0.932 2.416 -1.356 1.00 96.69 103 VAL A N 1
ATOM 845 C CA . VAL A 1 103 ? 0.917 3.678 -0.605 1.00 96.69 103 VAL A CA 1
ATOM 846 C C . VAL A 1 103 ? -0.238 4.575 -1.026 1.00 96.69 103 VAL A C 1
ATOM 848 O O . VAL A 1 103 ? -0.975 5.035 -0.158 1.00 96.69 103 VAL A O 1
ATOM 851 N N . LEU A 1 104 ? -0.434 4.791 -2.330 1.00 97.38 104 LEU A N 1
ATOM 852 C CA . LEU A 1 104 ? -1.551 5.603 -2.825 1.00 97.38 104 LEU A CA 1
ATOM 853 C C . LEU A 1 104 ? -2.895 5.015 -2.378 1.00 97.38 104 LEU A C 1
ATOM 855 O O . LEU A 1 104 ? -3.746 5.737 -1.861 1.00 97.38 104 LEU A O 1
ATOM 859 N N . TYR A 1 105 ? -3.047 3.697 -2.497 1.00 98.50 105 TYR A N 1
ATOM 860 C CA . TYR A 1 105 ? -4.240 2.973 -2.081 1.00 98.50 105 TYR A CA 1
ATOM 861 C C . TYR A 1 105 ? -4.512 3.129 -0.580 1.00 98.50 105 TYR A C 1
ATOM 863 O O . TYR A 1 105 ? -5.612 3.519 -0.197 1.00 98.50 105 TYR A O 1
ATOM 871 N N . LEU A 1 106 ? -3.517 2.879 0.282 1.00 98.38 106 LEU A N 1
ATOM 872 C CA . LEU A 1 106 ? -3.672 2.999 1.736 1.00 98.38 106 LEU A CA 1
ATOM 873 C C . LEU A 1 106 ? -3.926 4.447 2.176 1.00 98.38 106 LEU A C 1
ATOM 875 O O . LEU A 1 106 ? -4.710 4.671 3.096 1.00 98.38 106 LEU A O 1
ATOM 879 N N . THR A 1 107 ? -3.331 5.438 1.504 1.00 97.38 107 THR A N 1
ATOM 880 C CA . THR A 1 107 ? -3.632 6.860 1.732 1.00 97.38 107 THR A CA 1
ATOM 881 C C . THR A 1 107 ? -5.115 7.153 1.515 1.00 97.38 107 THR A C 1
ATOM 883 O O . THR A 1 107 ? -5.744 7.793 2.362 1.00 97.38 107 THR A O 1
ATOM 886 N N . VAL A 1 108 ? -5.694 6.662 0.417 1.00 98.00 108 VAL A N 1
ATOM 887 C CA . VAL A 1 108 ? -7.114 6.869 0.101 1.00 98.00 108 VAL A CA 1
ATOM 888 C C . VAL A 1 108 ? -8.015 6.055 1.020 1.00 98.00 108 VAL A C 1
ATOM 890 O O . VAL A 1 108 ? -8.962 6.600 1.583 1.00 98.00 108 VAL A O 1
ATOM 893 N N . GLN A 1 109 ? -7.685 4.786 1.261 1.00 98.19 109 GLN A N 1
ATOM 894 C CA . GLN A 1 109 ? -8.417 3.931 2.192 1.00 98.19 109 GLN A CA 1
ATOM 895 C C . GLN A 1 109 ? -8.498 4.560 3.592 1.00 98.19 109 GLN A C 1
ATOM 897 O O . GLN A 1 109 ? -9.564 4.576 4.209 1.00 98.19 109 GLN A O 1
ATOM 902 N N . ARG A 1 110 ? -7.389 5.137 4.076 1.00 96.81 110 ARG A N 1
ATOM 903 C CA . ARG A 1 110 ? -7.346 5.880 5.340 1.00 96.81 110 ARG A CA 1
ATOM 904 C C . ARG A 1 110 ? -8.210 7.139 5.290 1.00 96.81 110 ARG A C 1
ATOM 906 O O . ARG A 1 110 ? -8.960 7.384 6.230 1.00 96.81 110 ARG A O 1
ATOM 913 N N . LYS A 1 111 ? -8.120 7.937 4.216 1.00 96.31 111 LYS A N 1
ATOM 914 C CA . LYS A 1 111 ? -8.927 9.162 4.024 1.00 96.31 111 LYS A CA 1
ATOM 915 C C . LYS A 1 111 ? -10.428 8.862 4.111 1.00 96.31 111 LYS A C 1
ATOM 917 O O . LYS A 1 111 ? -11.155 9.616 4.748 1.00 96.31 111 LYS A O 1
ATOM 922 N N . LEU A 1 112 ? -10.861 7.752 3.518 1.00 97.56 112 LEU A N 1
ATOM 923 C CA . LEU A 1 112 ? -12.248 7.281 3.540 1.00 97.56 112 LEU A CA 1
ATOM 924 C C . LEU A 1 112 ? -12.634 6.567 4.853 1.00 97.56 112 LEU A C 1
ATOM 926 O O . LEU A 1 112 ? -13.778 6.156 5.011 1.00 97.56 112 LEU A O 1
ATOM 930 N N . GLN A 1 113 ? -11.698 6.416 5.799 1.00 96.88 113 GLN A N 1
ATOM 931 C CA . GLN A 1 113 ? -11.882 5.708 7.073 1.00 96.88 113 GLN A CA 1
ATOM 932 C C . GLN A 1 113 ? -12.355 4.254 6.900 1.00 96.88 113 GLN A C 1
ATOM 934 O O . GLN A 1 113 ? -13.077 3.708 7.733 1.00 96.88 113 GLN A O 1
ATOM 939 N N . LEU A 1 114 ? -11.912 3.600 5.826 1.00 98.00 114 LEU A N 1
ATOM 940 C CA . LEU A 1 114 ? -12.335 2.256 5.445 1.00 98.00 114 LEU A CA 1
ATOM 941 C C . LEU A 1 114 ? -11.475 1.183 6.116 1.00 98.00 114 LEU A C 1
ATOM 943 O O . LEU A 1 114 ? -10.458 0.736 5.573 1.00 98.00 114 LEU A O 1
ATOM 947 N N . ASN A 1 115 ? -11.871 0.816 7.334 1.00 97.88 115 ASN A N 1
ATOM 948 C CA . ASN A 1 115 ? -11.229 -0.205 8.159 1.00 97.88 115 ASN A CA 1
ATOM 949 C C . ASN A 1 115 ? -12.118 -0.600 9.351 1.00 97.88 115 ASN A C 1
ATOM 951 O O . ASN A 1 115 ? -13.189 -0.021 9.569 1.00 97.88 115 ASN A O 1
ATOM 955 N N . TRP A 1 116 ? -11.642 -1.531 10.175 1.00 97.31 116 TRP A N 1
ATOM 956 C CA . TRP A 1 116 ? -12.187 -1.767 11.508 1.00 97.31 116 TRP A CA 1
ATOM 957 C C . TRP A 1 116 ? -12.110 -0.494 12.362 1.00 97.31 116 TRP A C 1
ATOM 959 O O . TRP A 1 116 ? -11.056 0.123 12.487 1.00 97.31 116 TRP A O 1
ATOM 969 N N . GLN A 1 117 ? -13.231 -0.116 12.979 1.00 93.69 117 GLN A N 1
ATOM 970 C CA . GLN A 1 117 ? -13.329 1.102 13.799 1.00 93.69 117 GLN A CA 1
ATOM 971 C C . GLN A 1 117 ? -13.077 0.850 15.286 1.00 93.69 117 GLN A C 1
ATOM 973 O O . GLN A 1 117 ? -12.777 1.776 16.033 1.00 93.69 117 GLN A O 1
ATOM 978 N N . GLN A 1 118 ? -13.235 -0.397 15.727 1.00 93.06 118 GLN A N 1
ATOM 979 C CA . GLN A 1 118 ? -13.087 -0.797 17.121 1.00 93.06 118 GLN A CA 1
ATOM 980 C C . GLN A 1 118 ? -12.011 -1.876 17.235 1.00 93.06 118 GLN A C 1
ATOM 982 O O . GLN A 1 118 ? -11.968 -2.757 16.365 1.00 93.06 118 GLN A O 1
ATOM 987 N N . PRO A 1 119 ? -11.167 -1.834 18.284 1.00 92.81 119 PRO A N 1
ATOM 988 C CA . PRO A 1 119 ? -10.278 -2.940 18.614 1.00 92.81 119 PRO A CA 1
ATOM 989 C C . PRO A 1 119 ? -11.055 -4.253 18.728 1.00 92.81 119 PRO A C 1
ATOM 991 O O . PRO A 1 119 ? -12.193 -4.272 19.201 1.00 92.81 119 PRO A O 1
ATOM 994 N N . GLY A 1 120 ? -10.455 -5.345 18.268 1.00 89.69 120 GLY A N 1
ATOM 995 C CA . GLY A 1 120 ? -11.088 -6.655 18.301 1.00 89.69 120 GLY A CA 1
ATOM 996 C C . GLY A 1 120 ? -10.290 -7.704 17.542 1.00 89.69 120 GLY A C 1
ATOM 997 O O . GLY A 1 120 ? -9.423 -7.379 16.732 1.00 89.69 120 GLY A O 1
ATOM 998 N N . ASP A 1 121 ? -10.611 -8.966 17.810 1.00 91.94 121 ASP A N 1
ATOM 999 C CA . ASP A 1 121 ? -10.056 -10.113 17.097 1.00 91.94 121 ASP A CA 1
ATOM 1000 C C . ASP A 1 121 ? -10.971 -10.462 15.916 1.00 91.94 121 ASP A C 1
ATOM 1002 O O . ASP A 1 121 ? -12.020 -11.093 16.076 1.00 91.94 121 ASP A O 1
ATOM 1006 N N . TYR A 1 122 ? -10.619 -9.959 14.732 1.00 93.88 122 TYR A N 1
ATOM 1007 C CA . TYR A 1 122 ? -11.389 -10.174 13.510 1.00 93.88 122 TYR A CA 1
ATOM 1008 C C . TYR A 1 122 ? -10.750 -11.279 12.664 1.00 93.88 122 TYR A C 1
ATOM 1010 O O . TYR A 1 122 ? -9.548 -11.218 12.394 1.00 93.88 122 TYR A O 1
ATOM 1018 N N . PRO A 1 123 ? -11.535 -12.243 12.146 1.00 95.88 123 PRO A N 1
ATOM 1019 C CA . PRO A 1 123 ? -11.003 -13.279 11.270 1.00 95.88 123 PRO A CA 1
ATOM 1020 C C . PRO A 1 123 ? -10.279 -12.697 10.049 1.00 95.88 123 PRO A C 1
ATOM 1022 O O . PRO A 1 123 ? -10.768 -11.766 9.399 1.00 95.88 123 PRO A O 1
ATOM 1025 N N . LEU A 1 124 ? -9.136 -13.289 9.689 1.00 93.44 124 LEU A N 1
ATOM 1026 C CA . LEU A 1 124 ? -8.331 -12.865 8.538 1.00 93.44 124 LEU A CA 1
ATOM 1027 C C . LEU A 1 124 ? -9.132 -12.901 7.231 1.00 93.44 124 LEU A C 1
ATOM 1029 O O . LEU A 1 124 ? -9.115 -11.933 6.474 1.00 93.44 124 LEU A O 1
ATOM 1033 N N . ALA A 1 125 ? -9.874 -13.988 6.995 1.00 95.38 125 ALA A N 1
ATOM 1034 C CA . ALA A 1 125 ? -10.710 -14.147 5.805 1.00 95.38 125 ALA A CA 1
ATOM 1035 C C . ALA A 1 125 ? -11.745 -13.017 5.681 1.00 95.38 125 ALA A C 1
ATOM 1037 O O . ALA A 1 125 ? -11.879 -12.415 4.619 1.00 95.38 125 ALA A O 1
ATOM 1038 N N . LEU A 1 126 ? -12.402 -12.659 6.790 1.00 97.25 126 LEU A N 1
ATOM 1039 C CA . LEU A 1 126 ? -13.352 -11.548 6.826 1.00 97.25 126 LEU A CA 1
ATOM 1040 C C . LEU A 1 126 ? -12.660 -10.201 6.571 1.00 97.25 126 LEU A C 1
ATOM 1042 O O . LEU A 1 126 ? -13.172 -9.374 5.822 1.00 97.25 126 LEU A O 1
ATOM 1046 N N . SER A 1 127 ? -11.486 -9.982 7.164 1.00 97.75 127 SER A N 1
ATOM 1047 C CA . SER A 1 127 ? -10.722 -8.738 6.995 1.00 97.75 127 SER A CA 1
ATOM 1048 C C . SER A 1 127 ? -10.219 -8.542 5.559 1.00 97.75 127 SER A C 1
ATOM 1050 O O . SER A 1 127 ? -10.204 -7.415 5.062 1.00 97.75 127 SER A O 1
ATOM 1052 N N . ARG A 1 128 ? -9.834 -9.629 4.881 1.00 97.50 128 ARG A N 1
ATOM 1053 C CA . ARG A 1 128 ? -9.468 -9.647 3.455 1.00 97.50 128 ARG A CA 1
ATOM 1054 C C . ARG A 1 128 ? -10.680 -9.398 2.562 1.00 97.50 128 ARG A C 1
ATOM 1056 O O . ARG A 1 128 ? -10.629 -8.535 1.689 1.00 97.50 128 ARG A O 1
ATOM 1063 N N . GLN A 1 129 ? -11.790 -10.086 2.836 1.00 97.31 129 GLN A N 1
ATOM 1064 C CA . GLN A 1 129 ? -13.051 -9.896 2.120 1.00 97.31 129 GLN A CA 1
ATOM 1065 C C . GLN A 1 129 ? -13.514 -8.436 2.194 1.00 97.31 129 GLN A C 1
ATOM 1067 O O . GLN A 1 129 ? -13.807 -7.835 1.164 1.00 97.31 129 GLN A O 1
ATOM 1072 N N . LYS A 1 130 ? -13.516 -7.830 3.388 1.00 98.31 130 LYS A N 1
ATOM 1073 C CA . LYS A 1 130 ? -13.909 -6.425 3.570 1.00 98.31 130 LYS A CA 1
ATOM 1074 C C . LYS A 1 130 ? -13.022 -5.455 2.794 1.00 98.31 130 LYS A C 1
ATOM 1076 O O . LYS A 1 130 ? -13.539 -4.543 2.152 1.00 98.31 130 LYS A O 1
ATOM 1081 N N . ALA A 1 131 ? -11.706 -5.672 2.802 1.00 98.00 131 ALA A N 1
ATOM 1082 C CA . ALA A 1 131 ? -10.772 -4.860 2.025 1.00 98.00 131 ALA A CA 1
ATOM 1083 C C . ALA A 1 131 ? -11.030 -4.967 0.510 1.00 98.00 131 ALA A C 1
ATOM 1085 O O . ALA A 1 131 ? -10.983 -3.960 -0.197 1.00 98.00 131 ALA A O 1
ATOM 1086 N N . GLN A 1 132 ? -11.337 -6.169 0.015 1.00 97.62 132 GLN A N 1
ATOM 1087 C CA . GLN A 1 132 ? -11.634 -6.405 -1.396 1.00 97.62 132 GLN A CA 1
ATOM 1088 C C . GLN A 1 132 ? -12.987 -5.813 -1.820 1.00 97.62 132 GLN A C 1
ATOM 1090 O O . GLN A 1 132 ? -13.056 -5.180 -2.873 1.00 97.62 132 GLN A O 1
ATOM 1095 N N . GLU A 1 133 ? -14.042 -5.970 -1.010 1.00 98.19 133 GLU A N 1
ATOM 1096 C CA . GLU A 1 133 ? -15.394 -5.438 -1.271 1.00 98.19 133 GLU A CA 1
ATOM 1097 C C . GLU A 1 133 ? -15.381 -3.924 -1.539 1.00 98.19 133 GLU A C 1
ATOM 1099 O O . GLU A 1 133 ? -16.141 -3.429 -2.367 1.00 98.19 133 GLU A O 1
ATOM 1104 N N . GLN A 1 134 ? -14.482 -3.193 -0.880 1.00 98.06 134 GLN A N 1
ATOM 1105 C CA . GLN A 1 134 ? -14.380 -1.736 -0.985 1.00 98.06 134 GLN A CA 1
ATOM 1106 C C . GLN A 1 134 ? -13.316 -1.243 -1.965 1.00 98.06 134 GLN A C 1
ATOM 1108 O O . GLN A 1 134 ? -13.183 -0.038 -2.186 1.00 98.06 134 GLN A O 1
ATOM 1113 N N . SER A 1 135 ? -12.562 -2.155 -2.580 1.00 97.94 135 SER A N 1
ATOM 1114 C CA . SER A 1 135 ? -11.486 -1.798 -3.507 1.00 97.94 135 SER A CA 1
ATOM 1115 C C . SER A 1 135 ? -11.966 -0.909 -4.654 1.00 97.94 135 SER A C 1
ATOM 1117 O O . SER A 1 135 ? -11.266 0.025 -5.033 1.00 97.94 135 SER A O 1
ATOM 1119 N N . GLY A 1 136 ? -13.180 -1.135 -5.166 1.00 98.12 136 GLY A N 1
ATOM 1120 C CA . GLY A 1 136 ? -13.766 -0.312 -6.224 1.00 98.12 136 GLY A CA 1
ATOM 1121 C C . GLY A 1 136 ? -13.965 1.150 -5.812 1.00 98.12 136 GLY A C 1
ATOM 1122 O O . GLY A 1 136 ? -13.612 2.049 -6.571 1.00 98.12 136 GLY A O 1
ATOM 1123 N N . GLU A 1 137 ? -14.478 1.393 -4.604 1.00 98.50 137 GLU A N 1
ATOM 1124 C CA . GLU A 1 137 ? -14.666 2.745 -4.061 1.00 98.50 137 GLU A CA 1
ATOM 1125 C C . GLU A 1 137 ? -13.321 3.455 -3.871 1.00 98.50 137 GLU A C 1
ATOM 1127 O O . GLU A 1 137 ? -13.143 4.588 -4.318 1.00 98.50 137 GLU A O 1
ATOM 1132 N N . ILE A 1 138 ? -12.342 2.750 -3.297 1.00 98.62 138 ILE A N 1
ATOM 1133 C CA . ILE A 1 138 ? -10.994 3.279 -3.059 1.00 98.62 138 ILE A CA 1
ATOM 1134 C C . ILE A 1 138 ? -10.302 3.620 -4.380 1.00 98.62 138 ILE A C 1
ATOM 1136 O O . ILE A 1 138 ? -9.727 4.698 -4.506 1.00 98.62 138 ILE A O 1
ATOM 1140 N N . LEU A 1 139 ? -10.358 2.731 -5.377 1.00 98.19 139 LEU A N 1
ATOM 1141 C CA . LEU A 1 139 ? -9.746 2.967 -6.687 1.00 98.19 139 LEU A CA 1
ATOM 1142 C C . LEU A 1 139 ? -10.383 4.163 -7.402 1.00 98.19 139 LEU A C 1
ATOM 1144 O O . LEU A 1 139 ? -9.660 4.974 -7.976 1.00 98.19 139 LEU A O 1
ATOM 1148 N N . ASN A 1 140 ? -11.709 4.296 -7.341 1.00 97.88 140 ASN A N 1
ATOM 1149 C CA . ASN A 1 140 ? -12.410 5.423 -7.950 1.00 97.88 140 ASN A CA 1
ATOM 1150 C C . ASN A 1 140 ? -11.967 6.760 -7.337 1.00 97.88 140 ASN A C 1
ATOM 1152 O O . ASN A 1 140 ? -11.600 7.673 -8.074 1.00 97.88 140 ASN A O 1
ATOM 1156 N N . GLU A 1 141 ? -11.941 6.861 -6.006 1.00 97.69 141 GLU A N 1
ATOM 1157 C CA . GLU A 1 141 ? -11.467 8.060 -5.301 1.00 97.69 141 GLU A CA 1
ATOM 1158 C C . GLU A 1 141 ? -9.973 8.317 -5.573 1.00 97.69 141 GLU A C 1
ATOM 1160 O O . GLU A 1 141 ? -9.551 9.451 -5.800 1.00 97.69 141 GLU A O 1
ATOM 1165 N N . MET A 1 142 ? -9.156 7.263 -5.625 1.00 96.38 142 MET A N 1
ATOM 1166 C CA . MET A 1 142 ? -7.726 7.365 -5.913 1.00 96.38 142 MET A CA 1
ATOM 1167 C C . MET A 1 142 ? -7.455 7.950 -7.297 1.00 96.38 142 MET A C 1
ATOM 1169 O O . MET A 1 142 ? -6.588 8.810 -7.416 1.00 96.38 142 MET A O 1
ATOM 1173 N N . TYR A 1 143 ? -8.198 7.549 -8.329 1.00 95.62 143 TYR A N 1
ATOM 1174 C CA . TYR A 1 143 ? -8.035 8.117 -9.670 1.00 95.62 143 TYR A CA 1
ATOM 1175 C C . TYR A 1 143 ? -8.477 9.582 -9.755 1.00 95.62 143 TYR A C 1
ATOM 1177 O O . TYR A 1 143 ? -7.936 10.328 -10.570 1.00 95.62 143 TYR A O 1
ATOM 1185 N N . GLN A 1 144 ? -9.389 10.024 -8.883 1.00 94.00 144 GLN A N 1
ATOM 1186 C CA . GLN A 1 144 ? -9.750 11.440 -8.774 1.00 94.00 144 GLN A CA 1
ATOM 1187 C C . GLN A 1 144 ? -8.680 12.267 -8.050 1.00 94.00 144 GLN A C 1
ATOM 1189 O O . GLN A 1 144 ? -8.324 13.347 -8.519 1.00 94.00 144 GLN A O 1
ATOM 1194 N N . ILE A 1 145 ? -8.144 11.771 -6.930 1.00 90.62 145 ILE A N 1
ATOM 1195 C CA . ILE A 1 145 ? -7.097 12.466 -6.157 1.00 90.62 145 ILE A CA 1
ATOM 1196 C C . ILE A 1 145 ? -5.760 12.460 -6.908 1.00 90.62 145 ILE A C 1
ATOM 1198 O O . ILE A 1 145 ? -4.999 13.428 -6.855 1.00 90.62 145 ILE A O 1
ATOM 1202 N N . PHE A 1 146 ? -5.474 11.373 -7.622 1.00 91.25 146 PHE A N 1
ATOM 1203 C CA . PHE A 1 146 ? -4.221 11.128 -8.325 1.00 91.25 146 PHE A CA 1
ATOM 1204 C C . PHE A 1 146 ? -4.473 10.866 -9.819 1.00 91.25 146 PHE A C 1
ATOM 1206 O O . PHE A 1 146 ? -4.321 9.727 -10.283 1.00 91.25 146 PHE A O 1
ATOM 1213 N N . PRO A 1 147 ? -4.833 11.901 -10.604 1.00 89.38 147 PRO A N 1
ATOM 1214 C CA . PRO A 1 147 ? -5.098 11.750 -12.029 1.00 89.38 147 PRO A CA 1
ATOM 1215 C C . PRO A 1 147 ? -3.927 11.116 -12.787 1.00 89.38 147 PRO A C 1
ATOM 1217 O O . PRO A 1 147 ? -2.753 11.316 -12.457 1.00 89.38 147 PRO A O 1
ATOM 1220 N N . GLY A 1 148 ? -4.258 10.330 -13.812 1.00 87.88 148 GLY A N 1
ATOM 1221 C CA . GLY A 1 148 ? -3.292 9.635 -14.664 1.00 87.88 148 GLY A CA 1
ATOM 1222 C C . GLY A 1 148 ? -2.707 8.353 -14.063 1.00 87.88 148 GLY A C 1
ATOM 1223 O O . GLY A 1 148 ? -2.078 7.588 -14.791 1.00 87.88 148 GLY A O 1
ATOM 1224 N N . THR A 1 149 ? -2.939 8.055 -12.779 1.00 91.44 149 THR A N 1
ATOM 1225 C CA . THR A 1 149 ? -2.429 6.815 -12.163 1.00 91.44 149 THR A CA 1
ATOM 1226 C C . THR A 1 149 ? -3.077 5.544 -12.710 1.00 91.44 149 THR A C 1
ATOM 1228 O O . THR A 1 149 ? -2.457 4.483 -12.737 1.00 91.44 149 THR A O 1
ATOM 1231 N N . GLU A 1 150 ? -4.303 5.638 -13.221 1.00 93.38 150 GLU A N 1
ATOM 1232 C CA . GLU A 1 150 ? -5.030 4.527 -13.844 1.00 93.38 150 GLU A CA 1
ATOM 1233 C C . GLU A 1 150 ? -4.297 3.889 -15.030 1.00 93.38 150 GLU A C 1
ATOM 1235 O O . GLU A 1 150 ? -4.436 2.684 -15.251 1.00 93.38 150 GLU A O 1
ATOM 1240 N N . THR A 1 151 ? -3.487 4.677 -15.745 1.00 90.94 151 THR A N 1
ATOM 1241 C CA . THR A 1 151 ? -2.741 4.248 -16.937 1.00 90.94 151 THR A CA 1
ATOM 1242 C C . THR A 1 151 ? -1.736 3.140 -16.631 1.00 90.94 151 THR A C 1
ATOM 1244 O O . THR A 1 151 ? -1.540 2.251 -17.456 1.00 90.94 151 THR A O 1
ATOM 1247 N N . TRP A 1 152 ? -1.154 3.140 -15.429 1.00 89.25 152 TRP A N 1
ATOM 1248 C CA . TRP A 1 152 ? -0.185 2.136 -14.988 1.00 89.25 152 TRP A CA 1
ATOM 1249 C C . TRP A 1 152 ? -0.728 1.220 -13.883 1.00 89.25 152 TRP A C 1
ATOM 1251 O O . TRP A 1 152 ? -0.336 0.056 -13.819 1.00 89.25 152 TRP A O 1
ATOM 1261 N N . ILE A 1 153 ? -1.691 1.673 -13.069 1.00 94.31 153 ILE A N 1
ATOM 1262 C CA . ILE A 1 153 ? -2.305 0.834 -12.026 1.00 94.31 153 ILE A CA 1
ATOM 1263 C C . ILE A 1 153 ? -3.186 -0.263 -12.630 1.00 94.31 153 ILE A C 1
ATOM 1265 O O . ILE A 1 153 ? -3.151 -1.394 -12.153 1.00 94.31 153 ILE A O 1
ATOM 1269 N N . ARG A 1 154 ? -3.975 0.014 -13.678 1.00 94.75 154 ARG A N 1
ATOM 1270 C CA . ARG A 1 154 ? -4.844 -1.021 -14.272 1.00 94.75 154 ARG A CA 1
ATOM 1271 C C . ARG A 1 154 ? -4.037 -2.190 -14.864 1.00 94.75 154 ARG A C 1
ATOM 1273 O O . ARG A 1 154 ? -4.359 -3.330 -14.523 1.00 94.75 154 ARG A O 1
ATOM 1280 N N . PRO A 1 155 ? -2.979 -1.960 -15.673 1.00 91.69 155 PRO A N 1
ATOM 1281 C CA . PRO A 1 155 ? -2.094 -3.038 -16.114 1.00 91.69 155 PRO A CA 1
ATOM 1282 C C . PRO A 1 155 ? -1.410 -3.763 -14.951 1.00 91.69 155 PRO A C 1
ATOM 1284 O O . PRO A 1 155 ? -1.394 -4.990 -14.940 1.00 91.69 155 PRO A O 1
ATOM 1287 N N . LEU A 1 156 ? -0.914 -3.031 -13.945 1.00 91.38 156 LEU A N 1
ATOM 1288 C CA . LEU A 1 156 ? -0.301 -3.611 -12.745 1.00 91.38 156 LEU A CA 1
ATOM 1289 C C . LEU A 1 156 ? -1.244 -4.595 -12.035 1.00 91.38 156 LEU A C 1
ATOM 1291 O O . LEU A 1 156 ? -0.858 -5.726 -11.753 1.00 91.38 156 LEU A O 1
ATOM 1295 N N . LEU A 1 157 ? -2.492 -4.190 -11.781 1.00 93.75 157 LEU A N 1
ATOM 1296 C CA . LEU A 1 157 ? -3.504 -5.042 -11.147 1.00 93.75 157 LEU A CA 1
ATOM 1297 C C . LEU A 1 157 ? -3.856 -6.263 -12.004 1.00 93.75 157 LEU A C 1
ATOM 1299 O O . LEU A 1 157 ? -4.125 -7.336 -11.465 1.00 93.75 157 LEU A O 1
ATOM 1303 N N . SER A 1 158 ? -3.850 -6.113 -13.331 1.00 90.81 158 SER A N 1
ATOM 1304 C CA . SER A 1 158 ? -4.048 -7.232 -14.253 1.00 90.81 158 SER A CA 1
ATOM 1305 C C . SER A 1 158 ? -2.918 -8.254 -14.142 1.00 90.81 158 SER A C 1
ATOM 1307 O O . SER A 1 158 ? -3.201 -9.444 -14.049 1.00 90.81 158 SER A O 1
ATOM 1309 N N . VAL A 1 159 ? -1.660 -7.800 -14.110 1.00 87.50 159 VAL A N 1
ATOM 1310 C CA . VAL A 1 159 ? -0.486 -8.670 -13.932 1.00 87.50 159 VAL A CA 1
ATOM 1311 C C . VAL A 1 159 ? -0.549 -9.375 -12.580 1.00 87.50 159 VAL A C 1
ATOM 1313 O O . VAL A 1 159 ? -0.481 -10.594 -12.538 1.00 87.50 159 VAL A O 1
ATOM 1316 N N . LEU A 1 160 ? -0.791 -8.643 -11.488 1.00 88.38 160 LEU A N 1
ATOM 1317 C CA . LEU A 1 160 ? -0.906 -9.227 -10.143 1.00 88.38 160 LEU A CA 1
ATOM 1318 C C . LEU A 1 160 ? -1.976 -10.323 -10.059 1.00 88.38 160 LEU A C 1
ATOM 1320 O O . LEU A 1 160 ? -1.806 -11.291 -9.330 1.00 88.38 160 LEU A O 1
ATOM 1324 N N . ARG A 1 161 ? -3.079 -10.184 -10.803 1.00 87.75 161 ARG A N 1
ATOM 1325 C CA . ARG A 1 161 ? -4.125 -11.212 -10.865 1.00 87.75 161 ARG A CA 1
ATOM 1326 C C . ARG A 1 161 ? -3.706 -12.430 -11.690 1.00 87.75 161 ARG A C 1
ATOM 1328 O O . ARG A 1 161 ? -4.093 -13.537 -11.340 1.00 87.75 161 ARG A O 1
ATOM 1335 N N . GLN A 1 162 ? -3.009 -12.222 -12.805 1.00 86.06 162 GLN A N 1
ATOM 1336 C CA . GLN A 1 162 ? -2.618 -13.294 -13.727 1.00 86.06 162 GLN A CA 1
ATOM 1337 C C . GLN A 1 162 ? -1.454 -14.126 -13.186 1.00 86.06 162 GLN A C 1
ATOM 1339 O O . GLN A 1 162 ? -1.447 -15.337 -13.365 1.00 86.06 162 GLN A O 1
ATOM 1344 N N . GLU A 1 163 ? -0.516 -13.475 -12.501 1.00 82.31 163 GLU A N 1
ATOM 1345 C CA . GLU A 1 163 ? 0.692 -14.093 -11.945 1.00 82.31 163 GLU A CA 1
ATOM 1346 C C . GLU A 1 163 ? 0.486 -14.627 -10.516 1.00 82.31 163 GLU A C 1
ATOM 1348 O O . GLU A 1 163 ? 1.426 -15.131 -9.909 1.00 82.31 163 GLU A O 1
ATOM 1353 N N . ALA A 1 164 ? -0.725 -14.512 -9.953 1.00 83.31 164 ALA A N 1
ATOM 1354 C CA . ALA A 1 164 ? -1.033 -15.061 -8.636 1.00 83.31 164 ALA A CA 1
ATOM 1355 C C . ALA A 1 164 ? -0.957 -16.596 -8.675 1.00 83.31 164 ALA A C 1
ATOM 1357 O O . ALA A 1 164 ? -1.795 -17.259 -9.291 1.00 83.31 164 ALA A O 1
ATOM 1358 N N . LEU A 1 165 ? 0.028 -17.159 -7.980 1.00 79.06 165 LEU A N 1
ATOM 1359 C CA . LEU A 1 165 ? 0.243 -18.599 -7.854 1.00 79.06 165 LEU A CA 1
ATOM 1360 C C . LEU A 1 165 ? -0.626 -19.200 -6.748 1.00 79.06 165 LEU A C 1
ATOM 1362 O O . LEU A 1 165 ? -1.020 -20.364 -6.824 1.00 79.06 165 LEU A O 1
ATOM 1366 N N . PHE A 1 166 ? -0.948 -18.400 -5.729 1.00 82.19 166 PHE A N 1
ATOM 1367 C CA . PHE A 1 166 ? -1.755 -18.824 -4.590 1.00 82.19 166 PHE A CA 1
ATOM 1368 C C . PHE A 1 166 ? -2.980 -17.932 -4.388 1.00 82.19 166 PHE A C 1
ATOM 1370 O O . PHE A 1 166 ? -2.940 -16.726 -4.621 1.00 82.19 166 PHE A O 1
ATOM 1377 N N . GLU A 1 167 ? -4.068 -18.510 -3.869 1.00 80.06 167 GLU A N 1
ATOM 1378 C CA . GLU A 1 167 ? -5.325 -17.789 -3.612 1.00 80.06 167 GLU A CA 1
ATOM 1379 C C . GLU A 1 167 ? -5.108 -16.530 -2.761 1.00 80.06 167 GLU A C 1
ATOM 1381 O O . GLU A 1 167 ? -5.659 -15.472 -3.050 1.00 80.06 167 GLU A O 1
ATOM 1386 N N . GLN A 1 168 ? -4.241 -16.604 -1.750 1.00 79.12 168 GLN A N 1
ATOM 1387 C CA . GLN A 1 168 ? -3.981 -15.458 -0.882 1.00 79.12 168 GLN A CA 1
ATOM 1388 C C . GLN A 1 168 ? -3.251 -14.291 -1.564 1.00 79.12 168 GLN A C 1
ATOM 1390 O O . GLN A 1 168 ? -3.390 -13.149 -1.126 1.00 79.12 168 GLN A O 1
ATOM 1395 N N . GLU A 1 169 ? -2.524 -14.536 -2.658 1.00 84.25 169 GLU A N 1
ATOM 1396 C CA . GLU A 1 169 ? -1.844 -13.474 -3.409 1.00 84.25 169 GLU A CA 1
ATOM 1397 C C . GLU A 1 169 ? -2.842 -12.548 -4.109 1.00 84.25 169 GLU A C 1
ATOM 1399 O O . GLU A 1 169 ? -2.552 -11.373 -4.337 1.00 84.25 169 GLU A O 1
ATOM 1404 N N . GLN A 1 170 ? -4.071 -13.023 -4.335 1.00 88.25 170 GLN A N 1
ATOM 1405 C CA . GLN A 1 170 ? -5.171 -12.211 -4.856 1.00 88.25 170 GLN A CA 1
ATOM 1406 C C . GLN A 1 170 ? -5.545 -11.048 -3.920 1.00 88.25 170 GLN A C 1
ATOM 1408 O O . GLN A 1 170 ? -6.164 -10.078 -4.367 1.00 88.25 170 GLN A O 1
ATOM 1413 N N . PHE A 1 171 ? -5.154 -11.116 -2.639 1.00 93.25 171 PHE A N 1
ATOM 1414 C CA . PHE A 1 171 ? -5.368 -10.052 -1.659 1.00 93.25 171 PHE A CA 1
ATOM 1415 C C . PHE A 1 171 ? -4.190 -9.083 -1.532 1.00 93.25 171 PHE A C 1
ATOM 1417 O O . PHE A 1 171 ? -4.377 -8.023 -0.942 1.00 93.25 171 PHE A O 1
ATOM 1424 N N . LEU A 1 172 ? -3.014 -9.362 -2.116 1.00 92.88 172 LEU A N 1
ATOM 1425 C CA . LEU A 1 172 ? -1.861 -8.445 -2.080 1.00 92.88 172 LEU A CA 1
ATOM 1426 C C . LEU A 1 172 ? -2.204 -7.008 -2.507 1.00 92.88 172 LEU A C 1
ATOM 1428 O O . LEU A 1 172 ? -1.734 -6.075 -1.848 1.00 92.88 172 LEU A O 1
ATOM 1432 N N . PRO A 1 173 ? -3.024 -6.771 -3.555 1.00 95.38 173 PRO A N 1
ATOM 1433 C CA . PRO A 1 173 ? -3.327 -5.407 -3.960 1.00 95.38 173 PRO A CA 1
ATOM 1434 C C . PRO A 1 173 ? -4.197 -4.651 -2.949 1.00 95.38 173 PRO A C 1
ATOM 1436 O O . PRO A 1 173 ? -4.092 -3.429 -2.835 1.00 95.38 173 PRO A O 1
ATOM 1439 N N . TRP A 1 174 ? -5.045 -5.369 -2.212 1.00 96.50 174 TRP A N 1
ATOM 1440 C CA . TRP A 1 174 ? -6.068 -4.799 -1.331 1.00 96.50 174 TRP A CA 1
ATOM 1441 C C . TRP A 1 174 ? -5.586 -4.722 0.117 1.00 96.50 174 TRP A C 1
ATOM 1443 O O . TRP A 1 174 ? -5.873 -3.755 0.824 1.00 96.50 174 TRP A O 1
ATOM 1453 N N . GLY A 1 175 ? -4.780 -5.693 0.536 1.00 96.44 175 GLY A N 1
ATOM 1454 C CA . GLY A 1 175 ? -4.418 -5.907 1.923 1.00 96.44 175 GLY A CA 1
ATOM 1455 C C . GLY A 1 175 ? -5.529 -6.613 2.698 1.00 96.44 175 GLY A C 1
ATOM 1456 O O . GLY A 1 175 ? -6.410 -7.278 2.150 1.00 96.44 175 GLY A O 1
ATOM 1457 N N . ARG A 1 176 ? -5.502 -6.396 4.005 1.00 96.94 176 ARG A N 1
ATOM 1458 C CA . ARG A 1 176 ? -6.580 -6.717 4.934 1.00 96.94 176 ARG A CA 1
ATOM 1459 C C . ARG A 1 176 ? -6.906 -5.495 5.775 1.00 96.94 176 ARG A C 1
ATOM 1461 O O . ARG A 1 176 ? -6.066 -4.620 5.992 1.00 96.94 176 ARG A O 1
ATOM 1468 N N . TRP A 1 177 ? -8.121 -5.460 6.293 1.00 97.81 177 TRP A N 1
ATOM 1469 C CA . TRP A 1 177 ? -8.445 -4.571 7.398 1.00 97.81 177 TRP A CA 1
ATOM 1470 C C . TRP A 1 177 ? -7.658 -4.956 8.660 1.00 97.81 177 TRP A C 1
ATOM 1472 O O . TRP A 1 177 ? -7.451 -6.136 8.941 1.00 97.81 177 TRP A O 1
ATOM 1482 N N . ILE A 1 178 ? -7.200 -3.956 9.410 1.00 96.00 178 ILE A N 1
ATOM 1483 C CA . ILE A 1 178 ? -6.411 -4.115 10.636 1.00 96.00 178 ILE A CA 1
ATOM 1484 C C . ILE A 1 178 ? -7.093 -3.292 11.722 1.00 96.00 178 ILE A C 1
ATOM 1486 O O . ILE A 1 178 ? -7.323 -2.098 11.542 1.00 96.00 178 ILE A O 1
ATOM 1490 N N . SER A 1 179 ? -7.437 -3.934 12.838 1.00 93.44 179 SER A N 1
ATOM 1491 C CA . SER A 1 179 ? -8.064 -3.256 13.971 1.00 93.44 179 SER A CA 1
ATOM 1492 C C . SER A 1 179 ? -7.173 -2.134 14.509 1.00 93.44 179 SER A C 1
ATOM 1494 O O . SER A 1 179 ? -5.946 -2.265 14.457 1.00 93.44 179 SER A O 1
ATOM 1496 N N . PRO A 1 180 ? -7.756 -1.071 15.088 1.00 93.62 180 PRO A N 1
ATOM 1497 C CA . PRO A 1 180 ? -6.981 -0.023 15.733 1.00 93.62 180 PRO A CA 1
ATOM 1498 C C . PRO A 1 180 ? -5.990 -0.604 16.749 1.00 93.62 180 PRO A C 1
ATOM 1500 O O . PRO A 1 180 ? -6.346 -1.487 17.532 1.00 93.62 180 PRO A O 1
ATOM 1503 N N . LEU A 1 181 ? -4.753 -0.103 16.747 1.00 85.50 181 LEU A N 1
ATOM 1504 C CA . LEU A 1 181 ? -3.734 -0.495 17.723 1.00 85.50 181 LEU A CA 1
ATOM 1505 C C . LEU A 1 181 ? -4.204 -0.119 19.139 1.00 85.50 181 LEU A C 1
ATOM 1507 O O . LEU A 1 181 ? -4.456 1.054 19.425 1.00 85.50 181 LEU A O 1
ATOM 1511 N N . GLU A 1 182 ? -4.316 -1.103 20.033 1.00 70.38 182 GLU A N 1
ATOM 1512 C CA . GLU A 1 182 ? -4.705 -0.861 21.424 1.00 70.38 182 GLU A CA 1
ATOM 1513 C C . GLU A 1 182 ? -3.629 -0.049 22.168 1.00 70.38 182 GLU A C 1
ATOM 1515 O O . GLU A 1 182 ? -2.449 -0.395 22.173 1.00 70.38 182 GLU A O 1
ATOM 1520 N N . GLY A 1 183 ? -4.049 1.026 22.847 1.00 54.56 183 GLY A N 1
ATOM 1521 C CA . GLY A 1 183 ? -3.232 1.713 23.850 1.00 54.56 183 GLY A CA 1
ATOM 1522 C C . GLY A 1 183 ? -2.215 2.733 23.326 1.00 54.56 183 GLY A C 1
ATOM 1523 O O . GLY A 1 183 ? -1.020 2.600 23.576 1.00 54.56 183 GLY A O 1
ATOM 1524 N N . GLN A 1 184 ? -2.668 3.855 22.756 1.00 41.66 184 GLN A N 1
ATOM 1525 C CA . GLN A 1 184 ? -1.827 5.059 22.676 1.00 41.66 184 GLN A CA 1
ATOM 1526 C C . GLN A 1 184 ? -1.716 5.751 24.052 1.00 41.66 184 GLN A C 1
ATOM 1528 O O . GLN A 1 184 ? -2.244 6.840 24.275 1.00 41.66 184 GLN A O 1
ATOM 1533 N N . LYS A 1 185 ? -0.989 5.149 25.000 1.00 34.09 185 LYS A N 1
ATOM 1534 C CA . LYS A 1 185 ? -0.282 5.944 26.015 1.00 34.09 185 LYS A CA 1
ATOM 1535 C C . LYS A 1 185 ? 1.070 6.306 25.409 1.00 34.09 185 LYS A C 1
ATOM 1537 O O . LYS A 1 185 ? 1.860 5.416 25.125 1.00 34.09 185 LYS A O 1
ATOM 1542 N N . LYS A 1 186 ? 1.281 7.606 25.165 1.00 39.53 186 LYS A N 1
ATOM 1543 C CA . LYS A 1 186 ? 2.512 8.229 24.639 1.00 39.53 186 LYS A CA 1
ATOM 1544 C C . LYS A 1 186 ? 3.769 7.388 24.919 1.00 39.53 186 LYS A C 1
ATOM 1546 O O . LYS A 1 186 ? 4.193 7.321 26.069 1.00 39.53 186 LYS A O 1
ATOM 1551 N N . ALA A 1 187 ? 4.399 6.828 23.888 1.00 33.31 187 ALA A N 1
ATOM 1552 C CA . ALA A 1 187 ? 5.747 6.286 24.017 1.00 33.31 187 ALA A CA 1
ATOM 1553 C C . ALA A 1 187 ? 6.508 6.356 22.686 1.00 33.31 187 ALA A C 1
ATOM 1555 O O . ALA A 1 187 ? 6.184 5.672 21.719 1.00 33.31 187 ALA A O 1
ATOM 1556 N N . ASN A 1 188 ? 7.557 7.181 22.677 1.00 39.03 188 ASN A N 1
ATOM 1557 C CA . ASN A 1 188 ? 8.659 7.155 21.714 1.00 39.03 188 ASN A CA 1
ATOM 1558 C C . ASN A 1 188 ? 9.527 5.905 21.947 1.00 39.03 188 ASN A C 1
ATOM 1560 O O . ASN A 1 188 ? 10.694 6.002 22.318 1.00 39.03 188 ASN A O 1
ATOM 1564 N N . SER A 1 189 ? 8.950 4.722 21.784 1.00 36.53 189 SER A N 1
ATOM 1565 C CA . SER A 1 189 ? 9.661 3.448 21.867 1.00 36.53 189 SER A CA 1
ATOM 1566 C C . SER A 1 189 ? 9.108 2.540 20.784 1.00 36.53 189 SER A C 1
ATOM 1568 O O . SER A 1 189 ? 7.889 2.425 20.671 1.00 36.53 189 SER A O 1
ATOM 1570 N N . GLY A 1 190 ? 9.999 1.948 19.983 1.00 39.03 190 GLY A N 1
ATOM 1571 C CA . GLY A 1 190 ? 9.661 1.127 18.821 1.00 39.03 190 GLY A CA 1
ATOM 1572 C C . GLY A 1 190 ? 8.440 0.243 19.062 1.00 39.03 190 GLY A C 1
ATOM 1573 O O . GLY A 1 190 ? 8.404 -0.536 20.014 1.00 39.03 190 GLY A O 1
ATOM 1574 N N . LEU A 1 191 ? 7.437 0.416 18.202 1.00 40.50 191 LEU A N 1
ATOM 1575 C CA . LEU A 1 191 ? 6.224 -0.388 18.158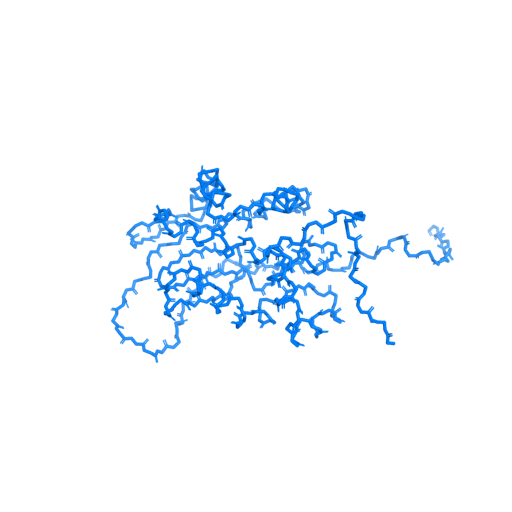 1.00 40.50 191 LEU A CA 1
ATOM 1576 C C . LEU A 1 191 ? 6.622 -1.845 17.910 1.00 40.50 191 LEU A C 1
ATOM 1578 O O . LEU A 1 191 ? 6.840 -2.260 16.776 1.00 40.50 191 LEU A O 1
ATOM 1582 N N . ASN A 1 192 ? 6.730 -2.625 18.983 1.00 30.55 192 ASN A N 1
ATOM 1583 C CA . ASN A 1 192 ? 6.902 -4.069 18.907 1.00 30.55 192 ASN A CA 1
ATOM 1584 C C . ASN A 1 192 ? 5.513 -4.699 18.748 1.00 30.55 192 ASN A C 1
ATOM 1586 O O . ASN A 1 192 ? 4.967 -5.312 19.666 1.00 30.55 192 ASN A O 1
ATOM 1590 N N . ILE A 1 193 ? 4.895 -4.442 17.593 1.00 42.28 193 ILE A N 1
ATOM 1591 C CA . ILE A 1 193 ? 3.648 -5.091 17.202 1.00 42.28 193 ILE A CA 1
ATOM 1592 C C . ILE A 1 193 ? 4.024 -6.532 16.883 1.00 42.28 193 ILE A C 1
ATOM 1594 O O . ILE A 1 193 ? 4.570 -6.822 15.819 1.00 42.28 193 ILE A O 1
ATOM 1598 N N . LYS A 1 194 ? 3.756 -7.442 17.823 1.00 32.12 194 LYS A N 1
ATOM 1599 C CA . LYS A 1 194 ? 3.798 -8.877 17.549 1.00 32.12 194 LYS A CA 1
ATOM 1600 C C . LYS A 1 194 ? 2.635 -9.202 16.624 1.00 32.12 194 LYS A C 1
ATOM 1602 O O . LYS A 1 194 ? 1.561 -9.588 17.074 1.00 32.12 194 LYS A O 1
ATOM 1607 N N . PHE A 1 195 ? 2.856 -9.034 15.326 1.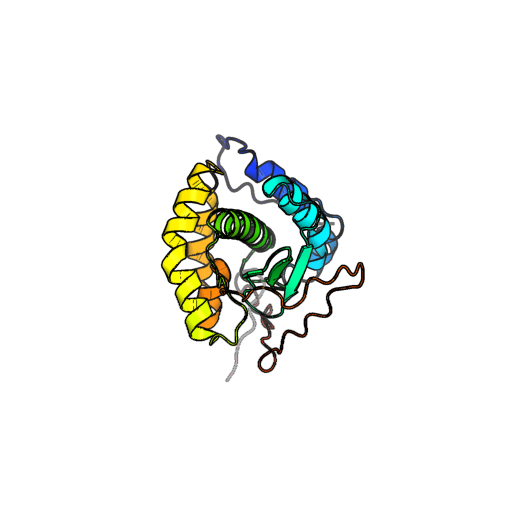00 38.31 195 PHE A N 1
ATOM 1608 C CA . PHE A 1 195 ? 2.082 -9.778 14.356 1.00 38.31 195 PHE A CA 1
ATOM 1609 C C . PHE A 1 195 ? 2.322 -11.256 14.676 1.00 38.31 195 PHE A C 1
ATOM 1611 O O . PHE A 1 195 ? 3.470 -11.651 14.874 1.00 38.31 195 PHE A O 1
ATOM 1618 N N . LYS A 1 196 ? 1.262 -12.045 14.855 1.00 34.06 196 LYS A N 1
ATOM 1619 C CA . LYS A 1 196 ? 1.389 -13.494 14.995 1.00 34.06 196 LYS A CA 1
ATOM 1620 C C . LYS A 1 196 ? 1.360 -14.030 13.565 1.00 34.06 196 LYS A C 1
ATOM 1622 O O . LYS A 1 196 ? 0.261 -14.175 13.037 1.00 34.06 196 LYS A O 1
ATOM 1627 N N . PRO A 1 197 ? 2.517 -14.222 12.901 1.00 36.91 197 PRO A N 1
ATOM 1628 C CA . PRO A 1 197 ? 2.504 -14.871 11.606 1.00 36.91 197 PRO A CA 1
ATOM 1629 C C . PRO A 1 197 ? 1.877 -16.253 11.802 1.00 36.91 197 PRO A C 1
ATOM 1631 O O . PRO A 1 197 ? 2.302 -17.017 12.674 1.00 36.91 197 PRO A O 1
ATOM 1634 N N . GLU A 1 198 ? 0.851 -16.562 11.014 1.00 39.62 198 GLU A N 1
ATOM 1635 C CA . GLU A 1 198 ? 0.586 -17.959 10.672 1.00 39.62 198 GLU A CA 1
ATOM 1636 C C . GLU A 1 198 ? 1.870 -18.526 10.035 1.00 39.62 198 GLU A C 1
ATOM 1638 O O . GLU A 1 198 ? 2.641 -17.754 9.452 1.00 39.62 198 GLU A O 1
ATOM 1643 N N . PRO A 1 199 ? 2.180 -19.822 10.216 1.00 35.50 199 PRO A N 1
ATOM 1644 C CA . PRO A 1 199 ? 3.508 -20.363 9.954 1.00 35.50 199 PRO A CA 1
ATOM 1645 C C . PRO A 1 199 ? 4.015 -19.999 8.555 1.00 35.50 199 PRO A C 1
ATOM 1647 O O . PRO A 1 199 ? 3.520 -20.504 7.556 1.00 35.50 199 PRO A O 1
ATOM 1650 N N . ALA A 1 200 ? 5.011 -19.110 8.547 1.00 30.86 200 ALA A N 1
ATOM 1651 C CA . ALA A 1 200 ? 5.922 -18.772 7.462 1.00 30.86 200 ALA A CA 1
ATOM 1652 C C . ALA A 1 200 ? 5.301 -18.751 6.057 1.00 30.86 200 ALA A C 1
ATOM 1654 O O . ALA A 1 200 ? 5.439 -19.690 5.275 1.00 30.86 200 ALA A O 1
ATOM 1655 N N . TYR A 1 201 ? 4.719 -17.608 5.700 1.00 40.75 201 TYR A N 1
ATOM 1656 C CA . TYR A 1 201 ? 4.545 -17.261 4.301 1.00 40.75 201 TYR A CA 1
ATOM 1657 C C . TYR A 1 201 ? 5.911 -16.885 3.711 1.00 40.75 201 TYR A C 1
ATOM 1659 O O . TYR A 1 201 ? 6.464 -15.825 3.999 1.00 40.75 201 TYR A O 1
ATOM 1667 N N . GLN A 1 202 ? 6.497 -17.775 2.912 1.00 36.50 202 GLN A N 1
ATOM 1668 C CA . GLN A 1 202 ? 7.562 -17.393 1.992 1.00 36.50 202 GLN A CA 1
ATOM 1669 C C . GLN A 1 202 ? 6.882 -16.711 0.805 1.00 36.50 202 GLN A C 1
ATOM 1671 O O . GLN A 1 202 ? 6.470 -17.388 -0.136 1.00 36.50 202 GLN A O 1
ATOM 1676 N N . ILE A 1 203 ? 6.737 -15.381 0.837 1.00 42.34 203 ILE A N 1
ATOM 1677 C CA . ILE A 1 203 ? 6.545 -14.647 -0.416 1.00 42.34 203 ILE A CA 1
ATOM 1678 C C . ILE A 1 203 ? 7.793 -14.940 -1.257 1.00 42.34 203 ILE A C 1
ATOM 1680 O O . ILE A 1 203 ? 8.862 -14.391 -1.015 1.00 42.34 203 ILE A O 1
ATOM 1684 N N . LEU A 1 204 ? 7.626 -15.854 -2.214 1.00 45.41 204 LEU A N 1
ATOM 1685 C CA . LEU A 1 204 ? 8.509 -16.115 -3.347 1.00 45.41 204 LEU A CA 1
ATOM 1686 C C . LEU A 1 204 ? 9.922 -16.596 -2.971 1.00 45.41 204 LEU A C 1
ATOM 1688 O O . LEU A 1 204 ? 10.905 -15.877 -3.108 1.00 45.41 204 LEU A O 1
ATOM 1692 N N . GLN A 1 205 ? 10.038 -17.881 -2.612 1.00 36.50 205 GLN A N 1
ATOM 1693 C CA . GLN A 1 205 ? 11.312 -18.617 -2.689 1.00 36.50 205 GLN A CA 1
ATOM 1694 C C . GLN A 1 205 ? 11.603 -19.214 -4.082 1.00 36.50 205 GLN A C 1
ATOM 1696 O O . GLN A 1 205 ? 12.481 -20.062 -4.215 1.00 36.50 205 GLN A O 1
ATOM 1701 N N . ILE A 1 206 ? 10.915 -18.773 -5.140 1.00 40.84 206 ILE A N 1
ATOM 1702 C CA . ILE A 1 206 ? 11.196 -19.232 -6.508 1.00 40.84 206 ILE A CA 1
ATOM 1703 C C . ILE A 1 206 ? 11.459 -18.026 -7.412 1.00 40.84 206 ILE A C 1
ATOM 1705 O O . ILE A 1 206 ? 10.642 -17.661 -8.247 1.00 40.84 206 ILE A O 1
ATOM 1709 N N . CYS A 1 207 ? 12.647 -17.435 -7.268 1.00 38.03 207 CYS A N 1
ATOM 1710 C CA . CYS A 1 207 ? 13.278 -16.663 -8.347 1.00 38.03 207 CYS A CA 1
ATOM 1711 C C . CYS A 1 207 ? 14.057 -17.561 -9.324 1.00 38.03 207 CYS A C 1
ATOM 1713 O O . CYS A 1 207 ? 14.756 -17.067 -10.200 1.00 38.03 207 CYS A O 1
ATOM 1715 N N . SER A 1 208 ? 13.937 -18.887 -9.217 1.00 36.50 208 SER A N 1
ATOM 1716 C CA . SER A 1 208 ? 14.569 -19.831 -10.138 1.00 36.50 208 SER A CA 1
ATOM 1717 C C . SER A 1 208 ? 13.564 -20.383 -11.146 1.00 36.50 208 SER A C 1
ATOM 1719 O O . SER A 1 208 ? 13.329 -21.588 -11.198 1.00 36.50 208 SER A O 1
ATOM 1721 N N . VAL A 1 209 ? 12.969 -19.514 -11.962 1.00 37.38 209 VAL A N 1
ATOM 1722 C CA . VAL A 1 209 ? 12.530 -19.934 -13.298 1.00 37.38 209 VAL A CA 1
ATOM 1723 C C . VAL A 1 209 ? 13.507 -19.306 -14.271 1.00 37.38 209 VAL A C 1
ATOM 1725 O O . VAL A 1 209 ? 13.386 -18.147 -14.665 1.00 37.38 209 VAL A O 1
ATOM 1728 N N . SER A 1 210 ? 14.540 -20.081 -14.591 1.00 37.00 210 SER A N 1
ATOM 1729 C CA . SER A 1 210 ? 15.459 -19.801 -15.683 1.00 37.00 210 SER A CA 1
ATOM 1730 C C . SER A 1 210 ? 14.662 -19.388 -16.915 1.00 37.00 210 SER A C 1
ATOM 1732 O O . SER A 1 210 ? 13.823 -20.139 -17.409 1.00 37.00 210 SER A O 1
ATOM 1734 N N . CYS A 1 211 ? 14.918 -18.176 -17.398 1.00 32.97 211 CYS A N 1
ATOM 1735 C CA . CYS A 1 211 ? 14.440 -17.706 -18.686 1.00 32.97 211 CYS A CA 1
ATOM 1736 C C . CYS A 1 211 ? 14.936 -18.673 -19.774 1.00 32.97 211 CYS A C 1
ATOM 1738 O O . CYS A 1 211 ? 16.074 -18.565 -20.217 1.00 32.97 211 CYS A O 1
ATOM 1740 N N . GLU A 1 212 ? 14.091 -19.593 -20.242 1.00 34.00 212 GLU A N 1
ATOM 1741 C CA . GLU A 1 212 ? 14.418 -20.513 -21.350 1.00 34.00 212 GLU A CA 1
ATOM 1742 C C . GLU A 1 212 ? 14.586 -19.798 -22.707 1.00 34.00 212 GLU A C 1
ATOM 1744 O O . GLU A 1 212 ? 14.779 -20.439 -23.735 1.00 34.00 212 GLU A O 1
ATOM 1749 N N . ASN A 1 213 ? 14.555 -18.461 -22.732 1.00 35.03 213 ASN A N 1
ATOM 1750 C CA . ASN A 1 213 ? 14.725 -17.661 -23.941 1.00 35.03 213 ASN A CA 1
ATOM 1751 C C . ASN A 1 213 ? 15.974 -16.763 -23.943 1.00 35.03 213 ASN A C 1
ATOM 1753 O O . ASN A 1 213 ? 16.108 -15.912 -24.825 1.00 35.03 213 ASN A O 1
ATOM 1757 N N . CYS A 1 214 ? 16.928 -16.958 -23.024 1.00 32.75 214 CYS A N 1
ATOM 1758 C CA . CYS A 1 214 ? 18.300 -16.515 -23.279 1.00 32.75 214 CYS A CA 1
ATOM 1759 C C . CYS A 1 214 ? 19.003 -17.580 -24.136 1.00 32.75 214 CYS A C 1
ATOM 1761 O O . CYS A 1 214 ? 19.475 -18.607 -23.661 1.00 32.75 214 CYS A O 1
ATOM 1763 N N . GLY A 1 215 ? 18.999 -17.363 -25.452 1.00 36.88 215 GLY A N 1
ATOM 1764 C CA . GLY A 1 215 ? 19.565 -18.301 -26.410 1.00 36.88 215 GLY A CA 1
ATOM 1765 C C . GLY A 1 215 ? 21.046 -18.580 -26.161 1.00 36.88 215 GLY A C 1
ATOM 1766 O O . GLY A 1 215 ? 21.887 -17.766 -26.516 1.00 36.88 215 GLY A O 1
ATOM 1767 N N . THR A 1 216 ? 21.347 -19.771 -25.648 1.00 35.09 216 THR A N 1
ATOM 1768 C CA . THR A 1 216 ? 22.607 -20.491 -25.866 1.00 35.09 216 THR A CA 1
ATOM 1769 C C . THR A 1 216 ? 22.408 -21.987 -25.610 1.00 35.09 216 THR A C 1
ATOM 1771 O O . THR A 1 216 ? 22.188 -22.389 -24.477 1.00 35.09 216 THR A O 1
ATOM 1774 N N . GLY A 1 217 ? 22.572 -22.799 -26.659 1.00 29.03 217 GLY A N 1
ATOM 1775 C CA . GLY A 1 217 ? 23.215 -24.117 -26.563 1.00 29.03 217 GLY A CA 1
ATOM 1776 C C . GLY A 1 217 ? 22.384 -25.309 -26.077 1.00 29.03 217 GLY A C 1
ATOM 1777 O O . GLY A 1 217 ? 22.319 -25.593 -24.890 1.00 29.03 217 GLY A O 1
ATOM 1778 N N . LEU A 1 218 ? 21.881 -26.071 -27.053 1.00 36.56 218 LEU A N 1
ATOM 1779 C CA . LEU A 1 218 ? 21.633 -27.521 -27.031 1.00 36.56 218 LEU A CA 1
ATOM 1780 C C . LEU A 1 218 ? 22.408 -28.304 -25.954 1.00 36.56 218 LEU A C 1
ATOM 1782 O O . LEU A 1 218 ? 23.634 -28.359 -26.033 1.00 36.56 218 LEU A O 1
ATOM 1786 N N . ILE A 1 219 ? 21.704 -29.062 -25.104 1.00 32.38 219 ILE A N 1
ATOM 1787 C CA . ILE A 1 219 ? 22.192 -30.367 -24.631 1.00 32.38 219 ILE A CA 1
ATOM 1788 C C . ILE A 1 219 ? 21.016 -31.355 -24.573 1.00 32.38 219 ILE A C 1
ATOM 1790 O O . ILE A 1 219 ? 19.972 -31.089 -23.986 1.00 32.38 219 ILE A O 1
ATOM 1794 N N . HIS A 1 220 ? 21.207 -32.482 -25.257 1.00 29.89 220 HIS A N 1
ATOM 1795 C CA . HIS A 1 220 ? 20.310 -33.627 -25.371 1.00 29.89 220 HIS A CA 1
ATOM 1796 C C . HIS A 1 220 ? 19.909 -34.225 -24.013 1.00 29.89 220 HIS A C 1
ATOM 1798 O O . HIS A 1 220 ? 20.777 -34.532 -23.199 1.00 29.89 220 HIS A O 1
ATOM 1804 N N . PHE A 1 221 ? 18.623 -34.542 -23.847 1.00 30.95 221 PHE A N 1
ATOM 1805 C CA . PHE A 1 221 ? 18.196 -35.611 -22.945 1.00 30.95 221 PHE A CA 1
ATOM 1806 C C . PHE A 1 221 ? 18.337 -36.951 -23.680 1.00 30.95 221 PHE A C 1
ATOM 1808 O O . PHE A 1 221 ? 17.742 -37.147 -24.742 1.00 30.95 221 PHE A O 1
ATOM 1815 N N . LEU A 1 222 ? 19.137 -37.864 -23.130 1.00 33.28 222 LEU A N 1
ATOM 1816 C CA . LEU A 1 222 ? 19.041 -39.293 -23.419 1.00 33.28 222 LEU A CA 1
ATOM 1817 C C . LEU A 1 222 ? 18.451 -39.975 -22.180 1.00 33.28 222 LEU A C 1
ATOM 1819 O O . LEU A 1 222 ? 18.984 -39.786 -21.091 1.00 33.28 222 LEU A O 1
ATOM 1823 N N . ASN A 1 223 ? 17.348 -40.691 -22.434 1.00 38.69 223 ASN A N 1
ATOM 1824 C CA . ASN A 1 223 ? 16.590 -41.678 -21.645 1.00 38.69 223 ASN A CA 1
ATOM 1825 C C . ASN A 1 223 ? 16.954 -41.911 -20.175 1.00 38.69 223 ASN A C 1
ATOM 1827 O O . ASN A 1 223 ? 18.069 -42.415 -19.913 1.00 38.69 223 ASN A O 1
#

Secondary structure (DSSP, 8-state):
---------S-TT----HHHHHHHHHHT-TTHHHHTTSSS-EEGGGTHHHHHHHHHHHHT-TT-EEEEESS--EEETTEEEEESEE--SSSHHHHHHHHHHHHHHHHHHHHTT-S--S-----HHHHHHHHHHTHHHHHHHHHHHSTTTHHHHHHHHHHHHHS--SGGGGGTTT----PPPS------S--------SS---S--------TTS---------

pLDDT: mean 75.66, std 24.24, range [29.03, 98.62]

Sequence (223 aa):
MTEGYFPPFWGPEADFSNWDKITLWLWKSPLVSVELASEEG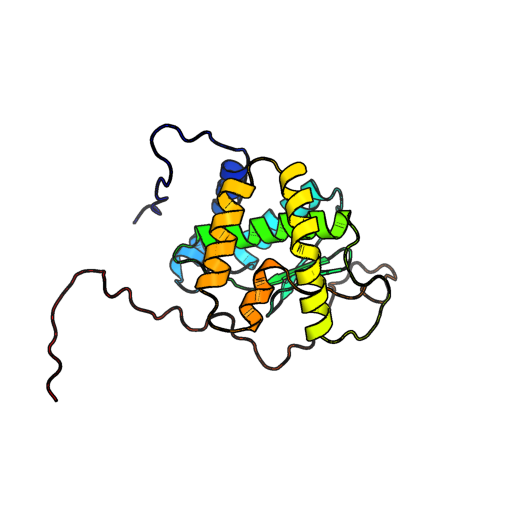LKLAAIQTRLTLFCRLLTDLPSLQIIAVADEGGWSEPVFFLPEQICFGKYLWQNLQFYLFRVLYLTVQRKLQLNWQQPGDYPLALSRQKAQEQSGEILNEMYQIFPGTETWIRPLLSVLRQEALFEQEQFLPWGRWISPLEGQKKANSGLNIKFKPEPAYQILQICSVSCENCGTGLIHFLN

Radius of gyration: 18.98 Å; chains: 1; bounding box: 45×57×55 Å